Protein AF-A0A820NYK9-F1 (afdb_monomer)

Secondary structure (DSSP, 8-state):
----TTS-TT----------SGGGB-TTS-BSS-SS------HHHHHHHHHHHHHHHHHHHTT--HHHHHHHHHHHHHHHHTTTTTTS-HHHHHHHHHH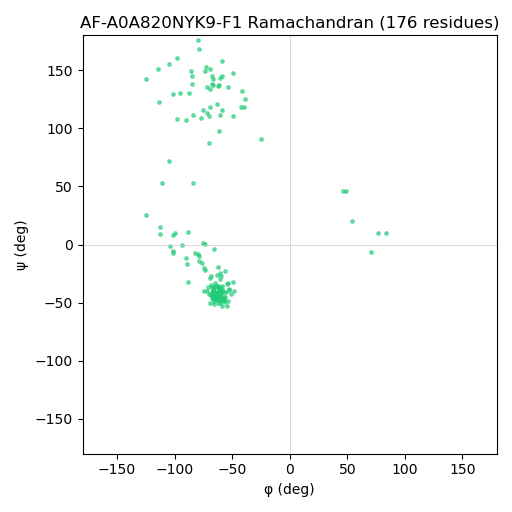HHHHHTT----HHHHHHH-SS--HHHHHHHHHHHHHHS-GGGPPPP--GGGTHHHHHHHTT-TTHHHHHHHHHHHHHH-

Structure (mmCIF, N/CA/C/O backbone):
data_AF-A0A820NYK9-F1
#
_entry.id   AF-A0A820NYK9-F1
#
loop_
_atom_site.group_PDB
_atom_site.id
_atom_site.type_symbol
_atom_site.label_atom_id
_atom_site.label_alt_id
_atom_site.label_comp_id
_atom_site.label_asym_id
_atom_site.label_entity_id
_atom_site.label_seq_id
_atom_site.pdbx_PDB_ins_code
_atom_site.Cartn_x
_atom_site.Cartn_y
_atom_site.Cartn_z
_atom_site.occupancy
_atom_site.B_iso_or_equiv
_atom_site.auth_seq_id
_atom_site.auth_comp_id
_atom_site.auth_asym_id
_atom_site.auth_atom_id
_atom_site.pdbx_PDB_model_num
ATOM 1 N N . GLY A 1 1 ? -11.437 5.011 -29.272 1.00 39.25 1 GLY A N 1
ATOM 2 C CA . GLY A 1 1 ? -11.636 4.495 -27.900 1.00 39.25 1 GLY A CA 1
ATOM 3 C C . GLY A 1 1 ? -11.073 5.498 -26.916 1.00 39.25 1 GLY A C 1
ATOM 4 O O . GLY A 1 1 ? -10.104 6.157 -27.265 1.00 39.25 1 GLY A O 1
ATOM 5 N N . ALA A 1 2 ? -11.691 5.667 -25.745 1.00 42.28 2 ALA A N 1
ATOM 6 C CA . ALA A 1 2 ? -11.260 6.657 -24.756 1.00 42.28 2 ALA A CA 1
ATOM 7 C C . ALA A 1 2 ? -9.846 6.337 -24.236 1.00 42.28 2 ALA A C 1
ATOM 9 O O . ALA A 1 2 ? -9.605 5.248 -23.714 1.00 42.28 2 ALA A O 1
ATOM 10 N N . ALA A 1 3 ? -8.915 7.276 -24.412 1.00 51.12 3 ALA A N 1
ATOM 11 C CA . ALA A 1 3 ? -7.555 7.166 -23.903 1.00 51.12 3 ALA A CA 1
ATOM 12 C C . ALA A 1 3 ? -7.567 7.265 -22.372 1.00 51.12 3 ALA A C 1
ATOM 14 O O . ALA A 1 3 ? -8.244 8.117 -21.798 1.00 51.12 3 ALA A O 1
ATOM 15 N N . ASN A 1 4 ? -6.841 6.370 -21.703 1.00 57.34 4 ASN A N 1
ATOM 16 C CA . ASN A 1 4 ? -6.727 6.388 -20.252 1.00 57.34 4 ASN A CA 1
ATOM 17 C C . ASN A 1 4 ? -5.608 7.381 -19.872 1.00 57.34 4 ASN A C 1
ATOM 19 O O . ASN A 1 4 ? -4.443 7.077 -20.142 1.00 57.34 4 ASN A O 1
ATOM 23 N N . PRO A 1 5 ? -5.923 8.530 -19.240 1.00 60.88 5 PRO A N 1
ATOM 24 C CA . PRO A 1 5 ? -4.984 9.641 -19.012 1.00 60.88 5 PRO A CA 1
ATOM 25 C C . PRO A 1 5 ? -3.825 9.295 -18.061 1.00 60.88 5 PRO A C 1
ATOM 27 O O . PRO A 1 5 ? -2.937 10.108 -17.807 1.00 60.88 5 PRO A O 1
ATOM 30 N N . LEU A 1 6 ? -3.835 8.082 -17.502 1.00 58.84 6 LEU A N 1
ATOM 31 C CA . LEU A 1 6 ? -2.749 7.537 -16.698 1.00 58.84 6 LEU A CA 1
ATOM 32 C C . LEU A 1 6 ? -1.533 7.118 -17.533 1.00 58.84 6 LEU A C 1
ATOM 34 O O . LEU A 1 6 ? -0.440 7.052 -16.975 1.00 58.84 6 LEU A O 1
ATOM 38 N N . PHE A 1 7 ? -1.676 6.885 -18.835 1.00 59.38 7 PHE A N 1
ATOM 39 C CA . PHE A 1 7 ? -0.553 6.586 -19.730 1.00 59.38 7 PHE A CA 1
ATOM 40 C C . PHE A 1 7 ? -0.106 7.847 -20.471 1.00 59.38 7 PHE A C 1
ATOM 42 O O . PHE A 1 7 ? -0.841 8.833 -20.493 1.00 59.38 7 PHE A O 1
ATOM 49 N N . ASN A 1 8 ? 1.117 7.857 -21.007 1.00 56.44 8 ASN A N 1
ATOM 50 C CA . ASN A 1 8 ? 1.606 9.006 -21.767 1.00 56.44 8 ASN A CA 1
ATOM 51 C C . ASN A 1 8 ? 0.661 9.258 -22.956 1.00 56.44 8 ASN A C 1
ATOM 53 O O . ASN A 1 8 ? 0.503 8.399 -23.821 1.00 56.44 8 ASN A O 1
ATOM 57 N N . ASN A 1 9 ? -0.006 10.416 -22.966 1.00 53.75 9 ASN A N 1
ATOM 58 C CA . ASN A 1 9 ? -1.045 10.758 -23.947 1.00 53.75 9 ASN A CA 1
ATOM 59 C C . ASN A 1 9 ? -0.487 11.081 -25.348 1.00 53.75 9 ASN A C 1
ATOM 61 O O . ASN A 1 9 ? -1.270 11.362 -26.249 1.00 53.75 9 ASN A O 1
ATOM 65 N N . ASP A 1 10 ? 0.832 11.022 -25.545 1.00 53.50 10 ASP A N 1
ATOM 66 C CA . ASP A 1 10 ? 1.475 11.386 -26.815 1.00 53.50 10 ASP A CA 1
ATOM 67 C C . ASP A 1 10 ? 1.466 10.266 -27.870 1.00 53.50 10 ASP A C 1
ATOM 69 O O . ASP A 1 10 ? 1.787 10.515 -29.030 1.00 53.50 10 ASP A O 1
ATOM 73 N N . ASN A 1 11 ? 1.041 9.044 -27.524 1.00 54.34 11 ASN A N 1
ATOM 74 C CA . ASN A 1 11 ? 1.020 7.917 -28.463 1.00 54.34 11 ASN A CA 1
ATOM 75 C C . ASN A 1 11 ? -0.411 7.608 -28.940 1.00 54.34 11 ASN A C 1
ATOM 77 O O . ASN A 1 11 ? -1.020 6.606 -28.560 1.00 54.34 11 ASN A O 1
ATOM 81 N N . LEU A 1 12 ? -0.962 8.486 -29.784 1.00 55.12 12 LEU A N 1
ATOM 82 C CA . LEU A 1 12 ? -2.158 8.207 -30.591 1.00 55.12 12 LEU A CA 1
ATOM 83 C C . LEU A 1 12 ? -1.801 7.192 -31.691 1.00 55.12 12 LEU A C 1
ATOM 85 O O . LEU A 1 12 ? -1.437 7.564 -32.803 1.00 55.12 12 LEU A O 1
ATOM 89 N N . GLU A 1 13 ? -1.882 5.897 -31.385 1.00 54.78 13 GLU A N 1
ATOM 90 C CA . GLU A 1 13 ? -1.571 4.838 -32.352 1.00 54.78 13 GLU A CA 1
ATOM 91 C C . GLU A 1 13 ? -2.831 4.325 -33.063 1.00 54.78 13 GLU A C 1
ATOM 93 O O . GLU A 1 13 ? -3.834 3.967 -32.440 1.00 54.78 13 GLU A O 1
ATOM 98 N N . THR A 1 14 ? -2.772 4.259 -34.396 1.00 61.59 14 THR A N 1
ATOM 99 C CA . THR A 1 14 ? -3.805 3.617 -35.217 1.00 61.59 14 THR A CA 1
ATOM 100 C C . THR A 1 14 ? -3.437 2.149 -35.389 1.00 61.59 14 THR A C 1
ATOM 102 O O . THR A 1 14 ? -2.505 1.817 -36.118 1.00 61.59 14 THR A O 1
ATOM 105 N N . MET A 1 15 ? -4.160 1.253 -34.716 1.00 57.72 15 MET A N 1
ATOM 106 C CA . MET A 1 15 ? -4.011 -0.182 -34.951 1.00 57.72 15 MET A CA 1
ATOM 107 C C . MET A 1 15 ? -4.588 -0.527 -36.327 1.00 57.72 15 MET A C 1
ATOM 109 O O . MET A 1 15 ? -5.802 -0.476 -36.523 1.00 57.72 15 MET A O 1
ATOM 113 N N . MET A 1 16 ? -3.730 -0.891 -37.282 1.00 59.81 16 MET A N 1
ATOM 114 C CA . MET A 1 16 ? -4.194 -1.481 -38.537 1.00 59.81 16 MET A CA 1
ATOM 115 C C . MET A 1 16 ? -4.600 -2.932 -38.282 1.00 59.81 16 MET A C 1
ATOM 117 O O . MET A 1 16 ? -3.778 -3.763 -37.895 1.00 59.81 16 MET A O 1
ATOM 121 N N . SER A 1 17 ? -5.886 -3.222 -38.473 1.00 59.91 17 SER A N 1
ATOM 122 C CA . SER A 1 17 ? -6.418 -4.580 -38.386 1.00 59.91 17 SER A CA 1
ATOM 123 C C . SER A 1 17 ? -5.886 -5.445 -39.528 1.00 59.91 17 SER A C 1
ATOM 125 O O . SER A 1 17 ? -5.710 -4.978 -40.655 1.00 59.91 17 SER A O 1
ATOM 127 N N . LEU A 1 18 ? -5.663 -6.723 -39.239 1.00 66.19 18 LEU A N 1
ATOM 128 C CA . LEU A 1 18 ? -5.259 -7.707 -40.228 1.00 66.19 18 LEU A CA 1
ATOM 129 C C . LEU A 1 18 ? -6.450 -8.029 -41.140 1.00 66.19 18 LEU A C 1
ATOM 131 O O . LEU A 1 18 ? -7.448 -8.599 -40.699 1.00 66.19 18 LEU A O 1
ATOM 135 N N . GLY A 1 19 ? -6.357 -7.655 -42.416 1.00 65.88 19 GLY A N 1
ATOM 136 C CA . GLY A 1 19 ? -7.385 -7.990 -43.399 1.00 65.88 19 GLY A CA 1
ATOM 137 C C . GLY A 1 19 ? -7.508 -9.507 -43.582 1.00 65.88 19 GLY A C 1
ATOM 138 O O . GLY A 1 19 ? -6.501 -10.206 -43.677 1.00 65.88 19 GLY A O 1
ATOM 139 N N . THR A 1 20 ? -8.740 -10.021 -43.640 1.00 71.12 20 THR A N 1
ATOM 140 C CA . THR A 1 20 ? -9.040 -11.458 -43.844 1.00 71.12 20 THR A CA 1
ATOM 141 C C . THR A 1 20 ? -9.520 -11.771 -45.272 1.00 71.12 20 THR A C 1
ATOM 143 O O . THR A 1 20 ? -9.814 -12.917 -45.591 1.00 71.12 20 THR A O 1
ATOM 146 N N . GLY A 1 21 ? -9.636 -10.762 -46.143 1.00 75.62 21 GLY A N 1
ATOM 147 C CA . GLY A 1 21 ? -10.133 -10.923 -47.517 1.00 75.62 21 GLY A CA 1
ATOM 148 C C . GLY A 1 21 ? -9.098 -11.494 -48.495 1.00 75.62 21 GLY A C 1
ATOM 149 O O . GLY A 1 21 ? -7.903 -11.504 -48.211 1.00 75.62 21 GLY A O 1
ATOM 150 N N . ALA A 1 22 ? -9.545 -11.892 -49.693 1.00 70.25 22 ALA A N 1
ATOM 151 C CA . ALA A 1 22 ? -8.700 -12.480 -50.746 1.00 70.25 22 ALA A CA 1
ATOM 152 C C . ALA A 1 22 ? -7.506 -11.596 -51.176 1.00 70.25 22 ALA A C 1
ATOM 154 O O . ALA A 1 22 ? -6.497 -12.104 -51.652 1.00 70.25 22 ALA A O 1
ATOM 155 N N . GLY A 1 23 ? -7.581 -10.276 -50.962 1.00 72.50 23 GLY A N 1
ATOM 156 C CA . GLY A 1 23 ? -6.469 -9.345 -51.197 1.00 72.50 23 GLY A CA 1
ATOM 157 C C . GLY A 1 23 ? -5.396 -9.318 -50.096 1.00 72.50 23 GLY A C 1
ATOM 158 O O . GLY A 1 23 ? -4.349 -8.704 -50.291 1.00 72.50 23 GLY A O 1
ATOM 159 N N . ALA A 1 24 ? -5.632 -9.959 -48.948 1.00 73.94 24 ALA A N 1
ATOM 160 C CA . ALA A 1 24 ? -4.740 -9.924 -47.788 1.00 73.94 24 ALA A CA 1
ATOM 161 C C . ALA A 1 24 ? -3.675 -11.032 -47.781 1.00 73.94 24 ALA A C 1
ATOM 163 O O . ALA A 1 24 ? -2.731 -10.964 -46.991 1.00 73.94 24 ALA A O 1
ATOM 164 N N . VAL A 1 25 ? -3.800 -12.027 -48.663 1.00 80.38 25 VAL A N 1
ATOM 165 C CA . VAL A 1 25 ? -2.841 -13.124 -48.838 1.00 80.38 25 VAL A CA 1
ATOM 166 C C . VAL A 1 25 ? -2.187 -13.062 -50.222 1.00 80.38 25 VAL A C 1
ATOM 168 O O . VAL A 1 25 ? -2.732 -12.486 -51.171 1.00 80.38 25 VAL A O 1
ATOM 171 N N . ASP A 1 26 ? -0.961 -13.556 -50.326 1.00 81.06 26 ASP A N 1
ATOM 172 C CA . ASP A 1 26 ? -0.230 -13.705 -51.575 1.00 81.06 26 ASP A CA 1
ATOM 173 C C . ASP A 1 26 ? -0.678 -14.954 -52.336 1.00 81.06 26 ASP A C 1
ATOM 175 O O . ASP A 1 26 ? -1.540 -15.709 -51.889 1.00 81.06 26 ASP A O 1
ATOM 179 N N . GLU A 1 27 ? -0.123 -15.133 -53.528 1.00 80.25 27 GLU A N 1
ATOM 180 C CA . GLU A 1 27 ? -0.444 -16.246 -54.426 1.00 80.25 27 GLU A CA 1
ATOM 181 C C . GLU A 1 27 ? -0.101 -17.620 -53.821 1.00 80.25 27 GLU A C 1
ATOM 183 O O . GLU A 1 27 ? -0.676 -18.633 -54.207 1.00 80.25 27 GLU A O 1
ATOM 188 N N . PHE A 1 28 ? 0.766 -17.649 -52.804 1.00 81.44 28 PHE A N 1
ATOM 189 C CA . PHE A 1 28 ? 1.158 -18.840 -52.051 1.00 81.44 28 PHE A CA 1
ATOM 190 C C . PHE A 1 28 ? 0.412 -18.966 -50.709 1.00 81.44 28 PHE A C 1
ATOM 192 O O . PHE A 1 28 ? 0.768 -19.804 -49.879 1.00 81.44 28 PHE A O 1
ATOM 199 N N . GLY A 1 29 ? -0.615 -18.140 -50.474 1.00 76.44 29 GLY A N 1
ATOM 200 C CA . GLY A 1 29 ? -1.434 -18.153 -49.262 1.00 76.44 29 GLY A CA 1
ATOM 201 C C . GLY A 1 29 ? -0.778 -17.526 -48.027 1.00 76.44 29 GLY A C 1
ATOM 202 O O . GLY A 1 29 ? -1.319 -17.646 -46.927 1.00 76.44 29 GLY A O 1
ATOM 203 N N . LYS A 1 30 ? 0.367 -16.848 -48.159 1.00 78.94 30 LYS A N 1
ATOM 204 C CA . LYS A 1 30 ? 1.011 -16.127 -47.052 1.00 78.94 30 LYS A CA 1
ATOM 205 C C . LYS A 1 30 ? 0.431 -14.731 -46.908 1.00 78.94 30 LYS A C 1
ATOM 207 O O . LYS A 1 30 ? 0.107 -14.061 -47.879 1.00 78.94 30 LYS A O 1
ATOM 212 N N . GLN A 1 31 ? 0.324 -14.256 -45.678 1.00 77.00 31 GLN A N 1
ATOM 213 C CA . GLN A 1 31 ? -0.270 -12.955 -45.401 1.00 77.00 31 GLN A CA 1
ATOM 214 C C . GLN A 1 31 ? 0.631 -11.810 -45.899 1.00 77.00 31 GLN A C 1
ATOM 216 O O . GLN A 1 31 ? 1.769 -11.678 -45.451 1.00 77.00 31 GLN A O 1
ATOM 221 N N . LYS A 1 32 ? 0.122 -10.995 -46.837 1.00 71.75 32 LYS A N 1
ATOM 222 C CA . LYS A 1 32 ? 0.852 -9.891 -47.499 1.00 71.75 32 LYS A CA 1
ATOM 223 C C . LYS A 1 32 ? 1.154 -8.746 -46.547 1.00 71.75 32 LYS A C 1
ATOM 225 O O . LYS A 1 32 ? 2.246 -8.188 -46.546 1.00 71.75 32 LYS A O 1
ATOM 230 N N . TYR A 1 33 ? 0.159 -8.403 -45.743 1.00 70.31 33 TYR A N 1
ATOM 231 C CA . TYR A 1 33 ? 0.306 -7.466 -44.649 1.00 70.31 33 TYR A CA 1
ATOM 232 C C . TYR A 1 33 ? 0.499 -8.311 -43.407 1.00 70.31 33 TYR A C 1
ATOM 234 O O . TYR A 1 33 ? -0.435 -8.962 -42.946 1.00 70.31 33 TYR A O 1
ATOM 242 N N . THR A 1 34 ? 1.705 -8.332 -42.857 1.00 64.56 34 THR A N 1
ATOM 243 C CA . THR A 1 34 ? 1.828 -8.715 -41.454 1.00 64.56 34 THR A CA 1
ATOM 244 C C . THR A 1 34 ? 1.016 -7.700 -40.657 1.00 64.56 34 THR A C 1
ATOM 246 O O . THR A 1 34 ? 0.959 -6.530 -41.046 1.00 64.56 34 THR A O 1
ATOM 249 N N . ALA A 1 35 ? 0.331 -8.129 -39.590 1.00 60.72 35 ALA A N 1
ATOM 250 C CA . ALA A 1 35 ? -0.275 -7.177 -38.663 1.00 60.72 35 ALA A CA 1
ATOM 251 C C . ALA A 1 35 ? 0.827 -6.171 -38.316 1.00 60.72 35 ALA A C 1
ATOM 253 O O . ALA A 1 35 ? 1.857 -6.587 -37.777 1.00 60.72 35 ALA A O 1
ATOM 254 N N . GLY A 1 36 ? 0.656 -4.930 -38.797 1.00 52.12 36 GLY A N 1
ATOM 255 C CA . GLY A 1 36 ? 1.720 -3.942 -38.955 1.00 52.12 36 GLY A CA 1
ATOM 256 C C . GLY A 1 36 ? 2.617 -3.979 -37.737 1.00 52.12 36 GLY A C 1
ATOM 257 O O . GLY A 1 36 ? 2.115 -3.855 -36.620 1.00 52.12 36 GLY A O 1
ATOM 258 N N . GLY A 1 37 ? 3.888 -4.315 -37.985 1.00 51.09 37 GLY A N 1
ATOM 259 C CA . GLY A 1 37 ? 4.795 -4.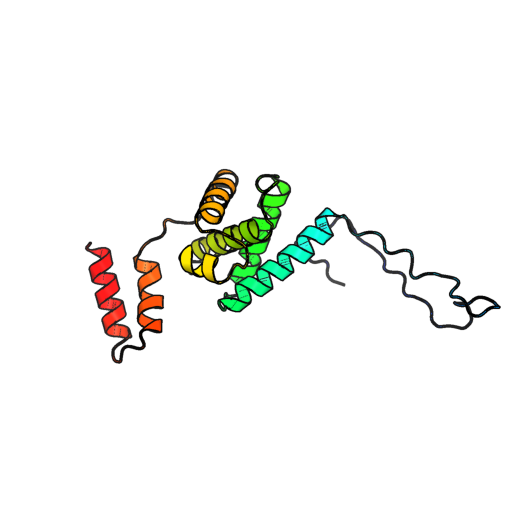895 -37.006 1.00 51.09 37 GLY A CA 1
ATOM 260 C C . GLY A 1 37 ? 4.616 -4.265 -35.645 1.00 51.09 37 GLY A C 1
ATOM 261 O O . GLY A 1 37 ? 4.799 -3.062 -35.542 1.00 51.09 37 GLY A O 1
ATOM 262 N N . SER A 1 38 ? 4.227 -5.091 -34.664 1.00 52.41 38 SER A N 1
ATOM 263 C CA . SER A 1 38 ? 4.075 -4.757 -33.247 1.00 52.41 38 SER A CA 1
ATOM 264 C C . SER A 1 38 ? 4.969 -3.576 -32.892 1.00 52.41 38 SER A C 1
ATOM 266 O O . SER A 1 38 ? 6.141 -3.775 -32.558 1.00 52.41 38 SER A O 1
ATOM 268 N N . H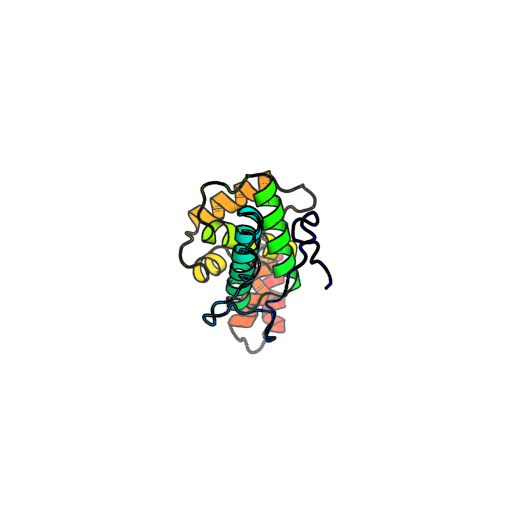IS A 1 39 ? 4.446 -2.351 -33.012 1.00 54.47 39 HIS A N 1
ATOM 269 C CA . HIS A 1 39 ? 5.184 -1.173 -32.608 1.00 54.47 39 HIS A CA 1
ATOM 270 C C . HIS A 1 39 ? 5.421 -1.417 -31.130 1.00 54.47 39 HIS A C 1
ATOM 272 O O . HIS A 1 39 ? 4.473 -1.592 -30.362 1.00 54.47 39 HIS A O 1
ATOM 278 N N . LYS A 1 40 ? 6.687 -1.647 -30.762 1.00 53.47 40 LYS A N 1
ATOM 279 C CA . LYS A 1 40 ? 7.057 -1.940 -29.383 1.00 53.47 40 LYS A CA 1
ATOM 280 C C . LYS A 1 40 ? 6.642 -0.710 -28.601 1.00 53.47 40 LYS A C 1
ATOM 282 O O . LYS A 1 40 ? 7.359 0.286 -28.610 1.00 53.47 40 LYS A O 1
ATOM 287 N N . MET A 1 41 ? 5.467 -0.791 -27.982 1.00 56.47 41 MET A N 1
ATOM 288 C CA . MET A 1 41 ? 4.967 0.189 -27.038 1.00 56.47 41 MET A CA 1
ATOM 289 C C . MET A 1 41 ? 6.137 0.581 -26.150 1.00 56.47 41 MET A C 1
ATOM 291 O O . MET A 1 41 ? 6.890 -0.312 -25.738 1.00 56.47 41 MET A O 1
ATOM 295 N N . SER A 1 42 ? 6.339 1.891 -25.959 1.00 66.12 42 SER A N 1
ATOM 296 C CA . SER A 1 42 ? 7.507 2.425 -25.254 1.00 66.12 42 SER A CA 1
ATOM 297 C C . SER A 1 42 ? 7.835 1.520 -24.070 1.00 66.12 42 SER A C 1
ATOM 299 O O . SER A 1 42 ? 6.951 1.199 -23.274 1.00 66.12 42 SER A O 1
ATOM 301 N N . SER A 1 43 ? 9.079 1.034 -23.990 1.00 71.94 43 SER A N 1
ATOM 302 C CA . SER A 1 43 ? 9.500 0.046 -22.979 1.00 71.94 43 SER A CA 1
ATOM 303 C C . SER A 1 43 ? 9.061 0.462 -21.563 1.00 71.94 43 SER A C 1
ATOM 305 O O . SER A 1 43 ? 8.674 -0.361 -20.727 1.00 71.94 43 SER A O 1
ATOM 307 N N . THR A 1 44 ? 9.016 1.776 -21.334 1.00 76.31 44 THR A N 1
ATOM 308 C CA . THR A 1 44 ? 8.472 2.410 -20.138 1.00 76.31 44 THR A CA 1
ATOM 309 C C . THR A 1 44 ? 6.963 2.212 -19.964 1.00 76.31 44 THR A C 1
ATOM 311 O O . THR A 1 44 ? 6.554 1.746 -18.905 1.00 76.31 44 THR A O 1
ATOM 314 N N . ASP A 1 45 ? 6.131 2.498 -20.967 1.00 78.44 45 ASP A N 1
ATOM 315 C CA . ASP A 1 45 ? 4.674 2.304 -20.893 1.00 78.44 45 ASP A CA 1
ATOM 316 C C . ASP A 1 45 ? 4.291 0.836 -20.684 1.00 78.44 45 ASP A C 1
ATOM 318 O O . ASP A 1 45 ? 3.373 0.536 -19.916 1.00 78.44 45 ASP A O 1
ATOM 322 N N . ASN A 1 46 ? 5.026 -0.094 -21.299 1.00 82.44 46 ASN A N 1
ATOM 323 C CA . ASN A 1 46 ? 4.804 -1.520 -21.069 1.00 82.44 46 ASN A CA 1
ATOM 324 C C . ASN A 1 46 ? 5.132 -1.914 -19.617 1.00 82.44 46 ASN A C 1
ATOM 326 O O . ASN A 1 46 ? 4.379 -2.643 -18.974 1.00 82.44 46 ASN A O 1
ATOM 330 N N . THR A 1 47 ? 6.217 -1.364 -19.061 1.00 85.19 47 THR A N 1
ATOM 331 C CA . THR A 1 47 ? 6.576 -1.554 -17.647 1.00 85.19 47 THR A CA 1
ATOM 332 C C . THR A 1 47 ? 5.508 -0.976 -16.713 1.00 85.19 47 THR A C 1
ATOM 334 O O . THR A 1 47 ? 5.131 -1.628 -15.736 1.00 85.19 47 THR A O 1
ATOM 337 N N . LEU A 1 48 ? 4.973 0.214 -17.018 1.00 86.75 48 LEU A N 1
ATOM 338 C CA . LEU A 1 48 ? 3.897 0.836 -16.240 1.00 86.75 48 LEU A CA 1
ATOM 339 C C . LEU A 1 48 ? 2.627 -0.024 -16.246 1.00 86.75 48 LEU A C 1
ATOM 341 O O . LEU A 1 48 ? 2.079 -0.292 -15.179 1.00 86.75 48 LEU A O 1
ATOM 345 N N . ARG A 1 49 ? 2.192 -0.504 -17.420 1.00 87.50 49 ARG A N 1
ATOM 346 C CA . ARG A 1 49 ? 1.021 -1.390 -17.555 1.00 87.50 49 ARG A CA 1
ATOM 347 C C . ARG A 1 49 ? 1.183 -2.670 -16.747 1.00 87.50 49 ARG A C 1
ATOM 349 O O . ARG A 1 49 ? 0.357 -2.942 -15.880 1.00 87.50 49 ARG A O 1
ATOM 356 N N . ASN A 1 50 ? 2.295 -3.376 -16.951 1.00 89.56 50 ASN A N 1
ATOM 357 C CA . ASN A 1 50 ? 2.588 -4.608 -16.223 1.00 89.56 50 ASN A CA 1
ATOM 358 C C . ASN A 1 50 ? 2.598 -4.368 -14.709 1.00 89.56 50 A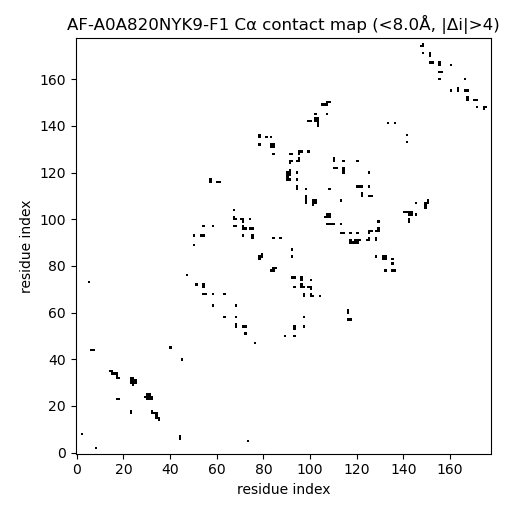SN A C 1
ATOM 360 O O . ASN A 1 50 ? 2.059 -5.163 -13.942 1.00 89.56 50 ASN A O 1
ATOM 364 N N . THR A 1 51 ? 3.167 -3.247 -14.259 1.00 91.44 51 THR A N 1
ATOM 365 C CA . THR A 1 51 ? 3.206 -2.933 -12.828 1.00 91.44 51 THR A CA 1
ATOM 366 C C . THR A 1 51 ? 1.830 -2.572 -12.270 1.00 91.44 51 THR A C 1
ATOM 368 O O . THR A 1 51 ? 1.513 -2.957 -11.145 1.00 91.44 51 THR A O 1
ATOM 371 N N . PHE A 1 52 ? 0.980 -1.882 -13.034 1.00 92.50 52 PHE A N 1
ATOM 372 C CA . PHE A 1 52 ? -0.399 -1.602 -12.627 1.00 92.50 52 PHE A CA 1
ATOM 373 C C . PHE A 1 52 ? -1.232 -2.876 -12.476 1.00 92.50 52 PHE A C 1
ATOM 375 O O . PHE A 1 52 ? -2.027 -2.971 -11.539 1.00 92.50 52 PHE A O 1
ATOM 382 N N . ASP A 1 53 ? -1.016 -3.873 -13.331 1.00 92.44 53 ASP A N 1
ATOM 383 C CA . ASP A 1 53 ? -1.669 -5.174 -13.185 1.00 92.44 53 ASP A CA 1
ATOM 384 C C . ASP A 1 53 ? -1.186 -5.906 -11.927 1.00 92.44 53 ASP A C 1
ATOM 386 O O . ASP A 1 53 ? -2.003 -6.442 -11.177 1.00 92.44 53 ASP A O 1
ATOM 390 N N . VAL A 1 54 ? 0.112 -5.841 -11.611 1.00 92.56 54 VAL A N 1
ATOM 391 C CA . VAL A 1 54 ? 0.651 -6.383 -10.349 1.00 92.56 54 VAL A CA 1
ATOM 392 C C . VAL A 1 54 ? 0.073 -5.652 -9.129 1.00 92.56 54 VAL A C 1
ATOM 394 O O . VAL A 1 54 ? -0.326 -6.305 -8.163 1.00 92.56 54 VAL A O 1
ATOM 397 N N . ILE A 1 55 ? -0.052 -4.318 -9.172 1.00 93.56 55 ILE A N 1
ATOM 398 C CA . ILE A 1 55 ? -0.702 -3.529 -8.108 1.00 93.56 55 ILE A CA 1
ATOM 399 C C . ILE A 1 55 ? -2.136 -4.015 -7.889 1.00 93.56 55 ILE A C 1
ATOM 401 O O . ILE A 1 55 ? -2.533 -4.242 -6.746 1.00 93.56 55 ILE A O 1
ATOM 405 N N . ARG A 1 56 ? -2.907 -4.206 -8.966 1.00 93.00 56 ARG A N 1
ATOM 406 C CA . ARG A 1 56 ? -4.290 -4.702 -8.897 1.00 93.00 56 ARG A CA 1
ATOM 407 C C . ARG A 1 56 ? -4.367 -6.102 -8.301 1.00 93.00 56 ARG A C 1
ATOM 409 O O . ARG A 1 56 ? -5.198 -6.334 -7.428 1.00 93.00 56 ARG A O 1
ATOM 416 N N . GLN A 1 57 ? -3.485 -7.009 -8.715 1.00 92.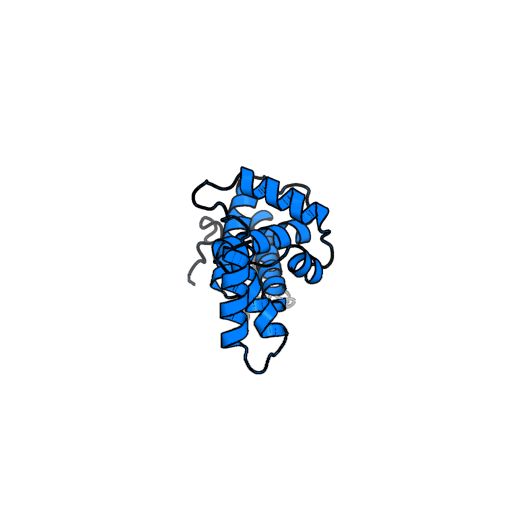44 57 GLN A N 1
ATOM 417 C CA . GLN A 1 57 ? -3.436 -8.367 -8.169 1.00 92.44 57 GLN A CA 1
ATOM 418 C C . GLN A 1 57 ? -3.111 -8.367 -6.671 1.00 92.44 57 GLN A C 1
ATOM 420 O O . GLN A 1 57 ? -3.808 -9.010 -5.888 1.00 92.44 57 GLN A O 1
ATOM 425 N N . MET A 1 58 ? -2.088 -7.618 -6.249 1.00 91.62 58 MET A N 1
ATOM 426 C CA . MET A 1 58 ? -1.713 -7.521 -4.834 1.00 91.62 58 MET A CA 1
ATOM 427 C C . MET A 1 58 ? -2.810 -6.863 -3.994 1.00 91.62 58 MET A C 1
ATOM 429 O O . MET A 1 58 ? -3.130 -7.351 -2.913 1.00 91.62 58 MET A O 1
ATOM 433 N N . ALA A 1 59 ? -3.419 -5.790 -4.497 1.00 91.25 59 ALA A N 1
ATOM 434 C CA . ALA A 1 59 ? -4.527 -5.117 -3.830 1.00 91.25 59 ALA A CA 1
ATOM 435 C C . ALA A 1 59 ? -5.781 -6.002 -3.724 1.00 91.25 59 ALA A C 1
ATOM 437 O O . ALA A 1 59 ? -6.489 -5.935 -2.718 1.00 91.25 59 ALA A O 1
ATOM 438 N N . GLY A 1 60 ? -6.019 -6.867 -4.716 1.00 90.00 60 GLY A N 1
ATOM 439 C CA . GLY A 1 60 ? -7.098 -7.854 -4.703 1.00 90.00 60 GLY A CA 1
ATOM 440 C C . GLY A 1 60 ? -6.954 -8.892 -3.587 1.00 90.00 60 GLY A C 1
ATOM 441 O O . GLY A 1 60 ? -7.950 -9.255 -2.972 1.00 90.00 60 GLY A O 1
ATOM 442 N N . ARG A 1 61 ? -5.724 -9.305 -3.240 1.00 89.62 61 ARG A N 1
ATOM 443 C CA . ARG A 1 61 ? -5.469 -10.271 -2.145 1.00 89.62 61 ARG A CA 1
ATOM 444 C C . ARG A 1 61 ? -5.896 -9.767 -0.762 1.00 89.62 61 ARG A C 1
ATOM 446 O O . ARG A 1 61 ? -6.170 -10.573 0.117 1.00 89.62 61 ARG A O 1
ATOM 453 N N . ILE A 1 62 ? -5.924 -8.450 -0.562 1.00 87.56 62 ILE A N 1
ATOM 454 C CA . ILE A 1 62 ? -6.319 -7.789 0.697 1.00 87.56 62 ILE A CA 1
ATOM 455 C C . ILE A 1 62 ? -7.626 -6.999 0.567 1.00 87.56 62 ILE A C 1
ATOM 457 O O . ILE A 1 62 ? -7.931 -6.173 1.433 1.00 87.56 62 ILE A O 1
ATOM 461 N N . SER A 1 63 ? -8.380 -7.249 -0.510 1.00 87.94 63 SER A N 1
ATOM 462 C CA . SER A 1 63 ? -9.685 -6.644 -0.796 1.00 87.94 63 SER A CA 1
ATOM 463 C C . SER A 1 63 ? -9.690 -5.118 -0.638 1.00 87.94 63 SER A C 1
ATOM 465 O O . SER A 1 63 ? -10.570 -4.545 0.007 1.00 87.94 63 SER A O 1
ATOM 467 N N . LEU A 1 64 ? -8.671 -4.440 -1.180 1.00 88.31 64 LEU A N 1
ATOM 468 C CA . LEU A 1 64 ? -8.620 -2.976 -1.160 1.00 88.31 64 LEU A CA 1
ATOM 469 C C . LEU A 1 64 ? -9.620 -2.368 -2.147 1.00 88.31 64 LEU A C 1
ATOM 471 O O . LEU A 1 64 ? -9.892 -2.920 -3.212 1.00 88.31 64 LEU A O 1
ATOM 475 N N . SER A 1 65 ? -10.130 -1.183 -1.811 1.00 91.38 65 SER A N 1
ATOM 476 C CA . SER A 1 65 ? -11.043 -0.448 -2.683 1.00 91.38 65 SER A CA 1
ATOM 477 C C . SER A 1 65 ? -10.336 0.069 -3.940 1.00 91.38 65 SER A C 1
ATOM 479 O O . SER A 1 65 ? -9.152 0.419 -3.915 1.00 91.38 65 SER A O 1
ATOM 481 N N . ASN A 1 66 ? -11.090 0.209 -5.036 1.00 90.31 66 ASN A N 1
ATOM 482 C CA . ASN A 1 66 ? -10.575 0.767 -6.291 1.00 90.31 66 ASN A CA 1
ATOM 483 C C . ASN A 1 66 ? -9.933 2.148 -6.099 1.00 90.31 66 ASN A C 1
ATOM 485 O O . ASN A 1 66 ? -8.926 2.451 -6.733 1.00 90.31 66 ASN A O 1
ATOM 489 N N . ARG A 1 67 ? -10.455 2.964 -5.175 1.00 92.00 67 ARG A N 1
ATOM 490 C CA . ARG A 1 67 ? -9.878 4.272 -4.834 1.00 92.00 67 ARG A CA 1
ATOM 491 C C . ARG A 1 67 ? -8.417 4.159 -4.378 1.00 92.00 67 ARG A C 1
ATOM 493 O O . ARG A 1 67 ? -7.564 4.890 -4.878 1.00 92.00 67 ARG A O 1
ATOM 500 N N . ILE A 1 68 ? -8.112 3.197 -3.506 1.00 91.94 68 ILE A N 1
ATOM 501 C CA . ILE A 1 68 ? -6.745 2.941 -3.024 1.00 91.94 68 ILE A CA 1
ATOM 502 C C . ILE A 1 68 ? -5.860 2.423 -4.165 1.00 91.94 68 ILE A C 1
ATOM 504 O O . ILE A 1 68 ? -4.710 2.843 -4.286 1.00 91.94 68 ILE A O 1
ATOM 508 N N . ILE A 1 69 ? -6.397 1.562 -5.036 1.00 93.25 69 ILE A N 1
ATOM 509 C CA . ILE A 1 69 ? -5.678 1.034 -6.208 1.00 93.25 69 ILE A CA 1
ATOM 510 C C . ILE A 1 69 ? -5.270 2.173 -7.147 1.00 93.25 69 ILE A C 1
ATOM 512 O O . ILE A 1 69 ? -4.097 2.295 -7.497 1.00 93.25 69 ILE A O 1
ATOM 516 N N . HIS A 1 70 ? -6.209 3.048 -7.513 1.00 92.12 70 HIS A N 1
ATOM 517 C CA . HIS A 1 70 ? -5.926 4.210 -8.358 1.00 92.12 70 HIS A CA 1
ATOM 518 C C . HIS A 1 70 ? -4.871 5.123 -7.733 1.00 92.12 70 HIS A C 1
ATOM 520 O O . HIS A 1 70 ? -3.968 5.599 -8.426 1.00 92.12 70 HIS A O 1
ATOM 526 N N . ARG A 1 71 ? -4.940 5.321 -6.414 1.00 92.25 71 ARG A N 1
ATOM 527 C CA . ARG A 1 71 ? -3.963 6.128 -5.690 1.00 92.25 71 ARG A CA 1
ATOM 528 C C . ARG A 1 71 ? -2.571 5.493 -5.680 1.00 92.25 71 ARG A C 1
ATOM 530 O O . ARG A 1 71 ? -1.588 6.197 -5.903 1.00 92.25 71 ARG A O 1
ATOM 537 N N . ALA A 1 72 ? -2.477 4.178 -5.497 1.00 93.12 72 ALA A N 1
ATOM 538 C CA . ALA A 1 72 ? -1.217 3.445 -5.587 1.00 93.12 72 ALA A CA 1
ATOM 539 C C . ALA A 1 72 ? -0.598 3.549 -6.992 1.00 93.12 72 ALA A C 1
ATOM 541 O O . ALA A 1 72 ? 0.599 3.814 -7.106 1.00 93.12 72 ALA A O 1
ATOM 542 N N . CYS A 1 73 ? -1.407 3.433 -8.053 1.00 92.31 73 CYS A N 1
ATOM 543 C CA . CYS A 1 73 ? -0.948 3.625 -9.432 1.00 92.31 73 CYS A CA 1
ATOM 544 C C . CYS A 1 73 ? -0.419 5.046 -9.678 1.00 92.31 73 CYS A C 1
ATOM 546 O O . CYS A 1 73 ? 0.629 5.208 -10.303 1.00 92.31 73 CYS A O 1
ATOM 548 N N . TYR A 1 74 ? -1.096 6.071 -9.148 1.00 91.12 74 TYR A N 1
ATOM 549 C CA . TYR A 1 74 ? -0.630 7.459 -9.227 1.00 91.12 74 TYR A CA 1
ATOM 550 C C . TYR A 1 74 ? 0.735 7.647 -8.545 1.00 91.12 74 TYR A C 1
ATOM 552 O O . TYR A 1 74 ? 1.656 8.205 -9.140 1.00 91.12 74 TYR A O 1
ATOM 560 N N . ILE A 1 75 ? 0.895 7.130 -7.320 1.00 91.12 75 ILE A N 1
ATOM 561 C CA . ILE A 1 75 ? 2.164 7.206 -6.577 1.00 91.12 75 ILE A CA 1
ATOM 562 C C . ILE A 1 75 ? 3.275 6.473 -7.330 1.00 91.12 75 ILE A C 1
ATOM 564 O O . ILE A 1 75 ? 4.398 6.975 -7.398 1.00 91.12 75 ILE A O 1
ATOM 568 N N . PHE A 1 76 ? 2.977 5.306 -7.906 1.00 91.81 76 PHE A N 1
ATOM 569 C CA . PHE A 1 76 ? 3.942 4.542 -8.688 1.00 91.81 76 PHE A CA 1
ATOM 570 C C . PHE A 1 76 ? 4.405 5.317 -9.923 1.00 91.81 76 PHE A C 1
ATOM 572 O O . PHE A 1 76 ? 5.608 5.488 -10.103 1.00 91.81 76 PHE A O 1
ATOM 579 N N . LYS A 1 77 ? 3.468 5.848 -10.724 1.00 89.75 77 LYS A N 1
ATOM 580 C CA . LYS A 1 77 ? 3.781 6.657 -11.912 1.00 89.75 77 LYS A CA 1
ATOM 581 C C . LYS A 1 77 ? 4.666 7.849 -11.550 1.00 89.75 77 LYS A C 1
ATOM 583 O O . LYS A 1 77 ? 5.734 8.016 -12.128 1.00 89.75 77 LYS A O 1
ATOM 588 N N . HIS A 1 78 ? 4.280 8.598 -10.520 1.00 89.31 78 HIS A N 1
ATOM 589 C CA . HIS A 1 78 ? 5.046 9.752 -10.058 1.00 89.31 78 HIS A CA 1
ATOM 590 C C . HIS A 1 78 ? 6.451 9.362 -9.571 1.00 89.31 78 HIS A C 1
ATOM 592 O O . HIS A 1 78 ? 7.440 10.026 -9.870 1.00 89.31 78 HIS A O 1
ATOM 598 N N . SER A 1 79 ? 6.571 8.254 -8.838 1.00 89.06 79 SER A N 1
ATOM 599 C CA . SER A 1 79 ? 7.868 7.761 -8.356 1.00 89.06 79 SER A CA 1
ATOM 600 C C . SER A 1 79 ? 8.763 7.276 -9.503 1.00 89.06 79 SER A C 1
ATOM 602 O O . SER A 1 79 ? 9.981 7.470 -9.481 1.00 89.06 79 SER A O 1
ATOM 604 N N . HIS A 1 80 ? 8.157 6.661 -10.520 1.00 88.06 80 HIS A N 1
ATOM 605 C CA . HIS A 1 80 ? 8.831 6.186 -11.722 1.00 88.06 80 HIS A CA 1
ATOM 606 C C . HIS A 1 80 ? 9.373 7.350 -12.565 1.00 88.06 80 HIS A C 1
ATOM 608 O O . HIS A 1 80 ? 10.542 7.331 -12.951 1.00 88.06 80 HIS A O 1
ATOM 614 N N . GLU A 1 81 ? 8.564 8.387 -12.792 1.00 86.69 81 GLU A N 1
ATOM 615 C CA . GLU A 1 81 ? 8.952 9.599 -13.532 1.00 86.69 81 GLU A CA 1
ATOM 616 C C . GLU A 1 81 ? 10.105 10.348 -12.851 1.00 86.69 81 GLU A C 1
ATOM 618 O O . GLU A 1 81 ? 11.077 10.724 -13.505 1.00 86.69 81 GLU A O 1
ATOM 623 N N . ASN A 1 82 ? 10.070 10.455 -11.519 1.00 85.56 82 ASN A N 1
ATOM 624 C CA . ASN A 1 82 ? 11.141 11.068 -10.726 1.00 85.56 82 ASN A CA 1
ATOM 625 C C . ASN A 1 82 ? 12.395 10.184 -10.574 1.00 85.56 82 ASN A C 1
ATOM 627 O O . ASN A 1 82 ? 13.338 10.560 -9.878 1.00 85.56 82 ASN A O 1
ATOM 631 N N . LYS A 1 83 ? 12.422 8.986 -11.181 1.00 84.19 83 LYS A N 1
ATOM 632 C CA . LYS A 1 83 ? 13.527 8.008 -11.110 1.00 84.19 83 LYS A CA 1
ATOM 633 C C . LYS A 1 83 ? 13.942 7.631 -9.678 1.00 84.19 83 LYS A C 1
ATOM 635 O O . LYS A 1 83 ? 15.027 7.084 -9.474 1.00 84.19 83 LYS A O 1
ATOM 640 N N . CYS A 1 84 ? 13.078 7.850 -8.684 1.00 80.56 84 CYS A N 1
ATOM 641 C CA . CYS A 1 84 ? 13.407 7.652 -7.272 1.00 80.56 84 CYS A CA 1
ATOM 642 C C . CYS A 1 84 ? 13.340 6.181 -6.834 1.00 80.56 84 CYS A C 1
ATOM 644 O O . CYS A 1 84 ? 13.770 5.856 -5.735 1.00 80.56 84 CYS A O 1
ATOM 646 N N . ILE A 1 85 ? 12.843 5.286 -7.690 1.00 80.12 85 ILE A N 1
ATOM 647 C CA . ILE A 1 85 ? 12.648 3.851 -7.417 1.00 80.12 85 ILE A CA 1
ATOM 648 C C . ILE A 1 85 ? 13.574 2.940 -8.243 1.00 80.12 85 ILE A C 1
ATOM 650 O O . ILE A 1 85 ? 13.415 1.720 -8.242 1.00 80.12 85 ILE A O 1
ATOM 654 N N . ARG A 1 86 ? 14.558 3.509 -8.956 1.00 78.38 86 ARG A N 1
ATOM 655 C CA . ARG A 1 86 ? 15.451 2.745 -9.841 1.00 78.38 86 ARG A CA 1
ATOM 656 C C . ARG A 1 86 ? 16.353 1.793 -9.039 1.00 78.38 86 ARG A C 1
ATOM 658 O O . ARG A 1 86 ? 16.899 2.169 -8.005 1.00 78.38 86 ARG A O 1
ATOM 665 N N . GLY A 1 87 ? 16.523 0.563 -9.533 1.00 80.38 87 GLY A N 1
ATOM 666 C CA . GLY A 1 87 ? 17.415 -0.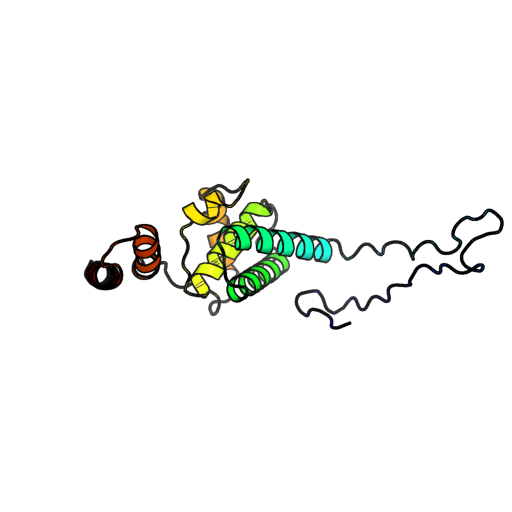445 -8.937 1.00 80.38 87 GLY A CA 1
ATOM 667 C C . GLY A 1 87 ? 16.814 -1.254 -7.782 1.00 80.38 87 GLY A C 1
ATOM 668 O O . GLY A 1 87 ? 17.535 -1.983 -7.106 1.00 80.38 87 GLY A O 1
ATOM 669 N N . ARG A 1 88 ? 15.504 -1.140 -7.534 1.00 84.25 88 ARG A N 1
ATOM 670 C CA . ARG A 1 88 ? 14.771 -1.983 -6.579 1.00 84.25 88 ARG A CA 1
ATOM 671 C C . ARG A 1 88 ? 13.919 -3.010 -7.318 1.00 84.25 88 ARG A C 1
ATOM 673 O O . ARG A 1 88 ? 13.529 -2.787 -8.459 1.00 84.25 88 ARG A O 1
ATOM 680 N N . SER A 1 89 ? 13.620 -4.121 -6.645 1.00 88.69 89 SER A N 1
ATOM 681 C CA . SER A 1 89 ? 12.665 -5.102 -7.162 1.00 88.69 89 SER A CA 1
ATOM 682 C C . SER A 1 89 ? 11.284 -4.462 -7.321 1.00 88.69 89 SER A C 1
ATOM 684 O O . SER A 1 89 ? 10.837 -3.727 -6.435 1.00 88.69 89 SER A O 1
ATOM 686 N N . GLN A 1 90 ? 10.612 -4.764 -8.434 1.00 89.06 90 GLN A N 1
ATOM 687 C CA . GLN A 1 90 ? 9.270 -4.269 -8.737 1.00 89.06 90 GLN A CA 1
ATOM 688 C C . GLN A 1 90 ? 8.284 -4.605 -7.609 1.00 89.06 90 GLN A C 1
ATOM 690 O O . GLN A 1 90 ? 7.529 -3.733 -7.188 1.00 89.06 90 GLN A O 1
ATOM 695 N N . ASP A 1 91 ? 8.374 -5.809 -7.036 1.00 90.56 91 ASP A N 1
ATOM 696 C CA . ASP A 1 91 ? 7.521 -6.256 -5.925 1.00 90.56 91 ASP A CA 1
ATOM 697 C C . ASP A 1 91 ? 7.659 -5.361 -4.685 1.00 90.56 91 ASP A C 1
ATOM 699 O O . ASP A 1 91 ? 6.668 -5.017 -4.039 1.00 90.56 91 ASP A O 1
ATOM 703 N N . VAL A 1 92 ? 8.888 -4.941 -4.361 1.00 92.38 92 VAL A N 1
ATOM 704 C CA . VAL A 1 92 ? 9.168 -4.064 -3.211 1.00 92.38 92 VAL A CA 1
ATOM 705 C C . VAL A 1 92 ? 8.578 -2.676 -3.443 1.00 92.38 92 VAL A C 1
ATOM 707 O O . VAL A 1 92 ? 8.008 -2.085 -2.524 1.00 92.38 92 VAL A O 1
ATOM 710 N N . ILE A 1 93 ? 8.705 -2.160 -4.667 1.00 92.50 93 ILE A N 1
ATOM 711 C CA . ILE A 1 93 ? 8.176 -0.846 -5.037 1.00 92.50 93 ILE A CA 1
ATOM 712 C C . ILE A 1 93 ? 6.648 -0.866 -4.969 1.00 92.50 93 ILE A C 1
ATOM 714 O O . ILE A 1 93 ? 6.054 -0.002 -4.329 1.00 92.50 93 ILE A O 1
ATOM 718 N N . VAL A 1 94 ? 6.014 -1.877 -5.568 1.00 93.00 94 VAL A N 1
ATOM 719 C CA . VAL A 1 94 ? 4.556 -2.051 -5.544 1.00 93.00 94 VAL A CA 1
ATOM 720 C C . VAL A 1 94 ? 4.041 -2.142 -4.108 1.00 93.00 94 VAL A C 1
ATOM 722 O O . VAL A 1 94 ? 3.115 -1.415 -3.743 1.00 93.00 94 VAL A O 1
ATOM 725 N N . ALA A 1 95 ? 4.674 -2.968 -3.271 1.00 93.69 95 ALA A N 1
ATOM 726 C CA . ALA A 1 95 ? 4.337 -3.093 -1.857 1.00 93.69 95 ALA A CA 1
ATOM 727 C C . ALA A 1 95 ? 4.412 -1.740 -1.123 1.00 93.69 95 ALA A C 1
ATOM 729 O O . ALA A 1 95 ? 3.496 -1.379 -0.379 1.00 93.69 95 ALA A O 1
ATOM 730 N N . ALA A 1 96 ? 5.470 -0.957 -1.359 1.00 92.94 96 ALA A N 1
ATOM 731 C CA . ALA A 1 96 ? 5.628 0.365 -0.758 1.00 92.94 96 ALA A CA 1
ATOM 732 C C . ALA A 1 96 ? 4.565 1.367 -1.250 1.00 92.94 96 ALA A C 1
ATOM 734 O O . ALA A 1 96 ? 3.996 2.095 -0.435 1.00 92.94 96 ALA A O 1
ATOM 735 N N . CYS A 1 97 ? 4.242 1.381 -2.547 1.00 92.88 97 CYS A N 1
ATOM 736 C CA . CYS A 1 97 ? 3.200 2.244 -3.110 1.00 92.88 97 CYS A CA 1
ATOM 737 C C . CYS A 1 97 ? 1.816 1.932 -2.525 1.00 92.88 97 CYS A C 1
ATOM 739 O O . CYS A 1 97 ? 1.094 2.854 -2.140 1.00 92.88 97 CYS A O 1
ATOM 741 N N . ILE A 1 98 ? 1.465 0.647 -2.401 1.00 93.19 98 ILE A N 1
ATOM 742 C CA . ILE A 1 98 ? 0.207 0.214 -1.777 1.00 93.19 98 ILE A CA 1
ATOM 743 C C . ILE A 1 98 ? 0.166 0.652 -0.310 1.00 93.19 98 ILE A C 1
ATOM 745 O O . ILE A 1 98 ? -0.835 1.212 0.135 1.00 93.19 98 ILE A O 1
ATOM 749 N N . TYR A 1 99 ? 1.258 0.458 0.433 1.00 92.25 99 TYR A N 1
ATOM 750 C CA . TYR A 1 99 ? 1.346 0.866 1.836 1.00 92.25 99 TYR A CA 1
ATOM 751 C C . TYR A 1 99 ? 1.137 2.380 2.025 1.00 92.25 99 TYR A C 1
ATOM 753 O O . TYR A 1 99 ? 0.395 2.792 2.919 1.00 92.25 99 TYR A O 1
ATOM 761 N N . ILE A 1 100 ? 1.726 3.215 1.161 1.00 91.88 100 ILE A N 1
ATOM 762 C CA . ILE A 1 100 ? 1.530 4.675 1.193 1.00 91.88 100 ILE A CA 1
ATOM 763 C C . ILE A 1 100 ? 0.076 5.036 0.863 1.00 91.88 100 ILE A C 1
ATOM 765 O O . ILE A 1 10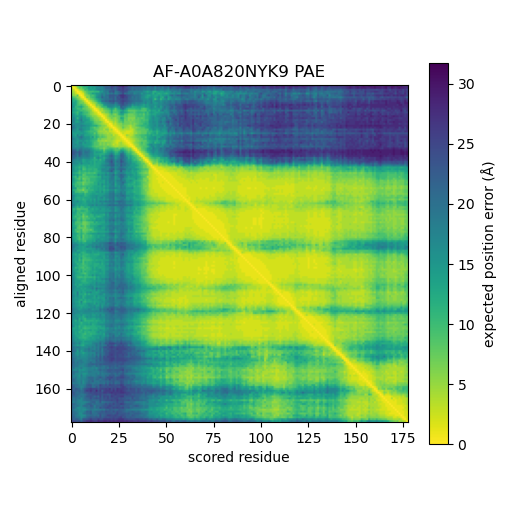0 ? -0.528 5.825 1.589 1.00 91.88 100 ILE A O 1
ATOM 769 N N . ALA A 1 101 ? -0.506 4.434 -0.178 1.00 92.31 101 ALA A N 1
ATOM 770 C CA . ALA A 1 101 ? -1.894 4.681 -0.569 1.00 92.31 101 ALA A CA 1
ATOM 771 C C . ALA A 1 101 ? -2.887 4.303 0.546 1.00 92.31 101 ALA A C 1
ATOM 773 O O . ALA A 1 101 ? -3.809 5.062 0.837 1.00 92.31 101 ALA A O 1
ATOM 774 N N . CYS A 1 102 ? -2.661 3.174 1.228 1.00 90.62 102 CYS A N 1
ATOM 775 C CA . CYS A 1 102 ? -3.482 2.744 2.365 1.00 90.62 102 CYS A CA 1
ATOM 776 C C . CYS A 1 102 ? -3.453 3.755 3.516 1.00 90.62 102 CYS A C 1
ATOM 778 O O . CYS A 1 102 ? -4.466 3.957 4.179 1.00 90.62 102 CYS A O 1
ATOM 780 N N . ARG A 1 103 ? -2.300 4.393 3.760 1.00 88.94 103 ARG A N 1
ATOM 781 C CA . ARG A 1 103 ? -2.178 5.419 4.803 1.00 88.94 103 ARG A CA 1
ATOM 782 C C . ARG A 1 103 ? -2.882 6.719 4.431 1.00 88.94 103 ARG A C 1
ATOM 784 O O . ARG A 1 103 ? -3.518 7.307 5.294 1.00 88.94 103 ARG A O 1
ATOM 791 N N . GLN A 1 104 ? -2.799 7.145 3.173 1.00 87.75 104 GLN A N 1
ATOM 792 C CA . GLN A 1 104 ? -3.464 8.369 2.704 1.00 87.75 104 GLN A CA 1
ATOM 793 C C . GLN A 1 104 ? -4.992 8.272 2.751 1.00 87.75 104 GLN A C 1
ATOM 795 O O . GLN A 1 104 ? -5.662 9.248 3.056 1.00 87.75 104 GLN A O 1
ATOM 800 N N . GLU A 1 105 ? -5.540 7.095 2.455 1.00 86.75 105 GLU A N 1
ATOM 801 C CA . GLU A 1 105 ? -6.988 6.859 2.404 1.00 86.75 105 GLU A CA 1
ATOM 802 C C . GLU A 1 105 ? -7.578 6.445 3.768 1.00 86.75 105 GLU A C 1
ATOM 804 O O . GLU A 1 105 ? -8.709 5.974 3.840 1.00 86.75 105 GLU A O 1
ATOM 809 N N . GLY A 1 106 ? -6.806 6.547 4.858 1.00 81.06 106 GLY A N 1
ATOM 810 C CA . GLY A 1 106 ? -7.246 6.179 6.213 1.00 81.06 106 GLY A CA 1
ATOM 811 C C . GLY A 1 106 ? -7.420 4.672 6.452 1.00 81.06 106 GLY A C 1
ATOM 812 O O . GLY A 1 106 ? -7.595 4.234 7.584 1.00 81.06 106 GLY A O 1
ATOM 813 N N . ALA A 1 107 ? -7.293 3.838 5.418 1.00 83.56 107 ALA A N 1
ATOM 814 C CA . ALA A 1 107 ? -7.380 2.381 5.494 1.00 83.56 107 ALA A CA 1
ATOM 815 C C . ALA A 1 107 ? -6.038 1.741 5.894 1.00 83.56 107 ALA A C 1
ATOM 817 O O . ALA A 1 107 ? -5.537 0.835 5.215 1.00 83.56 107 ALA A O 1
ATOM 818 N N . GLN A 1 108 ? -5.457 2.203 7.004 1.00 85.31 108 GLN A N 1
ATOM 819 C CA . GLN A 1 108 ? -4.097 1.859 7.419 1.00 85.31 108 GLN A CA 1
ATOM 820 C C . GLN A 1 108 ? -3.885 0.334 7.486 1.00 85.31 108 GLN A C 1
ATOM 822 O O . GLN A 1 108 ? -4.734 -0.426 7.963 1.00 85.31 108 GLN A O 1
ATOM 827 N N . ARG A 1 109 ? -2.749 -0.121 6.950 1.00 87.06 109 ARG A N 1
ATOM 828 C CA . ARG A 1 109 ? -2.275 -1.514 6.943 1.00 87.06 109 ARG A CA 1
ATOM 829 C C . ARG A 1 109 ? -0.886 -1.527 7.558 1.00 87.06 109 ARG A C 1
ATOM 831 O O . ARG A 1 109 ? -0.118 -0.601 7.335 1.00 87.06 109 ARG A O 1
ATOM 838 N N . THR A 1 110 ? -0.552 -2.549 8.324 1.00 89.19 110 THR A N 1
ATOM 839 C CA . THR A 1 110 ? 0.786 -2.764 8.866 1.00 89.19 110 THR A CA 1
ATOM 840 C C . THR A 1 110 ? 1.747 -3.218 7.769 1.00 89.19 110 THR A C 1
ATOM 842 O O . THR A 1 110 ? 1.370 -3.895 6.813 1.00 89.19 110 THR A O 1
ATOM 845 N N . ILE A 1 111 ? 3.038 -2.921 7.940 1.00 89.44 111 ILE A N 1
ATOM 846 C CA . ILE A 1 111 ? 4.076 -3.412 7.018 1.00 89.44 111 ILE A CA 1
ATOM 847 C C . ILE A 1 111 ? 4.104 -4.950 6.996 1.00 89.44 111 ILE A C 1
ATOM 849 O O . ILE A 1 111 ? 4.430 -5.534 5.971 1.00 89.44 111 ILE A O 1
ATOM 853 N N . LYS A 1 112 ? 3.741 -5.615 8.104 1.00 89.12 112 LYS A N 1
ATOM 854 C CA . LYS A 1 112 ? 3.666 -7.082 8.171 1.00 89.12 112 LYS A CA 1
ATOM 855 C C . LYS A 1 112 ? 2.569 -7.641 7.258 1.00 89.12 112 LYS A C 1
ATOM 857 O O . LYS A 1 112 ? 2.847 -8.589 6.538 1.00 89.12 112 LYS A O 1
ATOM 862 N N . GLU A 1 113 ? 1.378 -7.037 7.243 1.00 89.25 113 GLU A N 1
ATOM 863 C CA . GLU A 1 113 ? 0.288 -7.442 6.337 1.00 89.25 113 GLU A CA 1
ATOM 864 C C . GLU A 1 113 ? 0.700 -7.288 4.868 1.00 89.25 113 GLU A C 1
ATOM 866 O O . GLU A 1 113 ? 0.494 -8.193 4.066 1.00 89.25 113 GLU A O 1
ATOM 871 N N . ILE A 1 114 ? 1.342 -6.168 4.520 1.00 91.06 114 ILE A N 1
ATOM 872 C CA . ILE A 1 114 ? 1.820 -5.932 3.151 1.00 91.06 114 ILE A CA 1
ATOM 873 C C . ILE A 1 114 ? 2.951 -6.902 2.776 1.00 91.06 114 ILE A C 1
ATOM 875 O O . ILE A 1 114 ? 2.982 -7.413 1.662 1.00 91.06 114 ILE A O 1
ATOM 879 N N . CYS A 1 115 ? 3.850 -7.196 3.716 1.00 91.31 115 CYS A N 1
ATOM 880 C CA . CYS A 1 115 ? 4.925 -8.168 3.532 1.00 91.31 115 CYS A CA 1
ATOM 881 C C . CYS A 1 115 ? 4.383 -9.589 3.302 1.00 91.31 115 CYS A C 1
ATOM 883 O O . CYS A 1 115 ? 4.959 -10.336 2.521 1.00 91.31 115 CYS A O 1
ATOM 885 N N . ALA A 1 116 ? 3.276 -9.955 3.956 1.00 88.69 116 ALA A N 1
ATOM 886 C CA . ALA A 1 116 ? 2.667 -11.279 3.833 1.00 88.69 116 ALA A CA 1
ATOM 887 C C . ALA A 1 116 ? 2.034 -11.527 2.453 1.00 88.69 116 ALA A C 1
ATOM 889 O O . ALA A 1 116 ? 1.987 -12.665 1.998 1.00 88.69 116 ALA A O 1
ATOM 890 N N . ILE A 1 117 ? 1.561 -10.477 1.774 1.00 88.25 117 ILE A N 1
ATOM 891 C CA . ILE A 1 117 ? 0.975 -10.602 0.429 1.00 88.25 117 ILE A CA 1
ATOM 892 C C . ILE A 1 117 ? 1.990 -10.468 -0.705 1.00 88.25 117 ILE A C 1
ATOM 894 O O . ILE A 1 117 ? 1.683 -10.834 -1.843 1.00 88.25 117 ILE A O 1
ATOM 898 N N . SER A 1 118 ? 3.170 -9.922 -0.418 1.00 85.56 118 SER A N 1
ATOM 899 C CA . SER A 1 118 ? 4.259 -9.760 -1.378 1.00 85.56 118 SER A CA 1
ATOM 900 C C . SER A 1 118 ? 5.144 -11.002 -1.426 1.00 85.56 118 SER A C 1
ATOM 902 O O . SER A 1 118 ? 5.624 -11.451 -0.392 1.00 85.56 118 SER A O 1
ATOM 904 N N . THR A 1 119 ? 5.419 -11.518 -2.625 1.00 80.94 119 THR A N 1
ATOM 905 C CA . THR A 1 119 ? 6.208 -12.748 -2.807 1.00 80.94 119 THR A CA 1
ATOM 906 C C . THR A 1 119 ? 7.690 -12.557 -2.463 1.00 80.94 119 THR A C 1
ATOM 908 O O . THR A 1 119 ? 8.274 -13.404 -1.798 1.00 80.94 119 THR A O 1
ATOM 911 N N . ASN A 1 120 ? 8.299 -11.435 -2.875 1.00 82.38 120 ASN A N 1
ATOM 912 C CA . ASN A 1 120 ? 9.753 -11.218 -2.779 1.00 82.38 120 ASN A CA 1
ATOM 913 C C . ASN A 1 120 ? 10.153 -9.934 -2.029 1.00 82.38 120 ASN A C 1
ATOM 915 O O . ASN A 1 120 ? 11.217 -9.371 -2.292 1.00 82.38 120 ASN A O 1
ATOM 919 N N . ALA A 1 121 ? 9.312 -9.417 -1.128 1.00 86.75 121 ALA A N 1
ATOM 920 C CA . ALA A 1 121 ? 9.608 -8.176 -0.410 1.00 86.75 121 ALA A CA 1
ATOM 921 C C . ALA A 1 121 ? 9.811 -8.417 1.090 1.00 86.75 121 ALA A C 1
ATOM 923 O O . ALA A 1 121 ? 8.927 -8.910 1.782 1.00 86.75 121 ALA A O 1
ATOM 924 N N . SER A 1 122 ? 10.978 -8.022 1.609 1.00 90.31 122 SER A N 1
ATOM 925 C CA . SER A 1 122 ? 11.266 -8.038 3.046 1.00 90.31 122 SER A CA 1
ATOM 926 C C . SER A 1 122 ? 10.784 -6.755 3.723 1.00 90.31 122 SER A C 1
ATOM 928 O O . SER A 1 122 ? 10.864 -5.664 3.153 1.00 90.31 122 SER A O 1
ATOM 930 N N . LYS A 1 123 ? 10.392 -6.846 5.002 1.00 90.56 123 LYS A N 1
ATOM 931 C CA . LYS A 1 123 ? 10.031 -5.691 5.847 1.00 90.56 123 LYS A CA 1
ATOM 932 C C . LYS A 1 123 ? 11.071 -4.562 5.782 1.00 90.56 123 LYS A C 1
ATOM 934 O O . LYS A 1 123 ? 10.699 -3.388 5.758 1.00 90.56 123 LYS A O 1
ATOM 939 N N . LYS A 1 124 ? 12.368 -4.904 5.765 1.00 90.81 124 LYS A N 1
ATOM 940 C CA . LYS A 1 124 ? 13.462 -3.916 5.705 1.00 90.81 124 LYS A CA 1
ATOM 941 C C . LYS A 1 124 ? 13.479 -3.167 4.372 1.00 90.81 124 LYS A C 1
ATOM 943 O O . LYS A 1 124 ? 13.686 -1.954 4.360 1.00 90.81 124 LYS A O 1
ATOM 948 N N . ASP A 1 125 ? 13.235 -3.865 3.270 1.00 90.75 125 ASP A N 1
ATOM 949 C CA . ASP A 1 125 ? 13.266 -3.275 1.932 1.00 90.75 125 ASP A CA 1
ATOM 950 C C . ASP A 1 125 ? 12.039 -2.410 1.665 1.00 90.75 125 ASP A C 1
ATOM 952 O O . ASP A 1 125 ? 12.187 -1.299 1.154 1.00 90.75 125 ASP A O 1
ATOM 956 N N . ILE A 1 126 ? 10.860 -2.851 2.118 1.00 91.00 126 ILE A N 1
ATOM 957 C CA . ILE A 1 126 ? 9.629 -2.049 2.070 1.00 91.00 126 ILE A CA 1
ATOM 958 C C . ILE A 1 126 ? 9.824 -0.750 2.859 1.00 91.00 126 ILE A C 1
ATOM 960 O O . ILE A 1 126 ? 9.526 0.326 2.349 1.00 91.00 126 ILE A O 1
ATOM 964 N N . GLY A 1 127 ? 10.388 -0.822 4.072 1.00 90.00 127 GLY A N 1
ATOM 965 C CA . GLY A 1 127 ? 10.658 0.362 4.894 1.00 90.00 127 GLY A CA 1
ATOM 966 C C . GLY A 1 127 ? 11.647 1.342 4.250 1.00 90.00 127 GLY A C 1
ATOM 967 O O . GLY A 1 127 ? 11.427 2.551 4.277 1.00 90.00 127 GLY A O 1
ATOM 968 N N . ARG A 1 128 ? 12.717 0.838 3.620 1.00 90.06 128 ARG A N 1
ATOM 969 C CA . ARG A 1 128 ? 13.684 1.674 2.884 1.00 90.06 128 ARG A CA 1
ATOM 970 C C . ARG A 1 128 ? 13.041 2.352 1.673 1.00 90.06 128 ARG A C 1
ATOM 972 O O . ARG A 1 128 ? 13.221 3.553 1.486 1.00 90.06 128 ARG A O 1
ATOM 979 N N . CYS A 1 129 ? 12.283 1.593 0.881 1.00 90.81 129 CYS A N 1
ATOM 980 C CA . CYS A 1 129 ? 11.596 2.102 -0.304 1.00 90.81 129 CYS A CA 1
ATOM 981 C C . CYS A 1 129 ? 10.522 3.135 0.070 1.00 90.81 129 CYS A C 1
ATOM 983 O O . CYS A 1 129 ? 10.450 4.196 -0.540 1.00 90.81 129 CYS A O 1
ATOM 985 N N . PHE A 1 130 ? 9.773 2.887 1.144 1.00 90.25 130 PHE A N 1
ATOM 986 C CA . PHE A 1 130 ? 8.801 3.819 1.711 1.00 90.25 130 PHE A CA 1
ATOM 987 C C . PHE A 1 130 ? 9.414 5.189 2.029 1.00 90.25 130 PHE A C 1
ATOM 989 O O . PHE A 1 130 ? 8.925 6.212 1.548 1.00 90.25 130 PHE A O 1
ATOM 996 N N . THR A 1 131 ? 10.513 5.217 2.7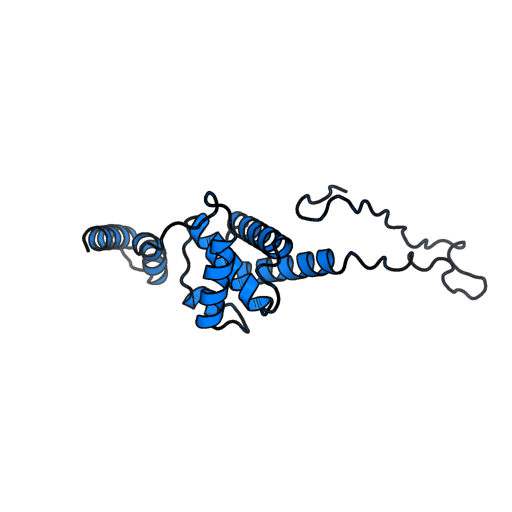89 1.00 88.88 131 THR A N 1
ATOM 997 C CA . THR A 1 131 ? 11.193 6.471 3.149 1.00 88.88 131 THR A CA 1
ATOM 998 C C . THR A 1 131 ? 11.706 7.203 1.912 1.00 88.88 131 THR A C 1
ATOM 1000 O O . THR A 1 131 ? 11.653 8.428 1.846 1.00 88.88 131 THR A O 1
ATOM 1003 N N . GLN A 1 132 ? 12.191 6.461 0.917 1.00 89.56 132 GLN A N 1
ATOM 1004 C CA . GLN A 1 132 ? 12.690 7.023 -0.334 1.00 89.56 132 GLN A CA 1
ATOM 1005 C C . GLN A 1 132 ? 11.568 7.644 -1.177 1.00 89.56 132 GLN A C 1
ATOM 1007 O O . GLN A 1 132 ? 11.740 8.751 -1.683 1.00 89.56 132 GLN A O 1
ATOM 1012 N N . ILE A 1 133 ? 10.411 6.986 -1.283 1.00 89.81 133 ILE A N 1
ATOM 1013 C CA . ILE A 1 133 ? 9.256 7.512 -2.022 1.00 89.81 133 ILE A CA 1
ATOM 1014 C C . ILE A 1 133 ? 8.705 8.764 -1.333 1.00 89.81 133 ILE A C 1
ATOM 1016 O O . ILE A 1 133 ? 8.513 9.779 -1.994 1.00 89.81 133 ILE A O 1
ATOM 1020 N N . ILE A 1 134 ? 8.511 8.741 -0.009 1.00 88.31 134 ILE A N 1
ATOM 1021 C CA . ILE A 1 134 ? 7.946 9.888 0.726 1.00 88.31 134 ILE A CA 1
ATOM 1022 C C . ILE A 1 134 ? 8.805 11.139 0.612 1.00 88.31 134 ILE A C 1
ATOM 1024 O O . ILE A 1 134 ? 8.262 12.229 0.461 1.00 88.31 134 ILE A O 1
ATOM 1028 N N . LYS A 1 135 ? 10.133 10.989 0.650 1.00 86.38 135 LYS A N 1
ATOM 1029 C CA . LYS A 1 135 ? 11.060 12.118 0.497 1.00 86.38 135 LYS A CA 1
ATOM 1030 C C . LYS A 1 135 ? 10.910 12.844 -0.841 1.00 86.38 135 LYS A C 1
ATOM 1032 O O . LYS A 1 135 ? 11.231 14.021 -0.911 1.00 86.38 135 LYS A O 1
ATOM 1037 N N . ASN A 1 136 ? 10.449 12.148 -1.879 1.00 83.62 136 ASN A N 1
ATOM 1038 C CA . ASN A 1 136 ? 10.274 12.702 -3.223 1.00 83.62 136 ASN A CA 1
ATOM 1039 C C . ASN A 1 136 ? 8.816 13.065 -3.535 1.00 83.62 136 ASN A C 1
ATOM 1041 O O . ASN A 1 136 ? 8.541 13.646 -4.579 1.00 83.62 136 ASN A O 1
ATOM 1045 N N . LEU A 1 137 ? 7.873 12.709 -2.661 1.00 83.94 137 LEU A N 1
ATOM 1046 C CA . LEU A 1 137 ? 6.458 12.982 -2.861 1.00 83.94 137 LEU A CA 1
ATOM 1047 C C . LEU A 1 137 ? 6.139 14.406 -2.364 1.00 83.94 137 LEU A C 1
ATOM 1049 O O . LEU A 1 137 ? 6.609 14.785 -1.286 1.00 83.94 137 LEU A O 1
ATOM 1053 N N . PRO A 1 138 ? 5.328 15.197 -3.092 1.00 78.19 138 PRO A N 1
ATOM 1054 C CA . PRO A 1 138 ? 4.952 16.537 -2.649 1.00 78.19 138 PRO A CA 1
ATOM 1055 C C . PRO A 1 138 ? 4.241 16.482 -1.293 1.00 78.19 138 PRO A C 1
ATOM 1057 O O . PRO A 1 138 ? 3.480 15.550 -1.026 1.00 78.19 138 PRO A O 1
ATOM 1060 N N . VAL A 1 139 ? 4.462 17.500 -0.455 1.00 73.88 139 VAL A N 1
ATOM 1061 C CA . VAL A 1 139 ? 4.024 17.548 0.957 1.00 73.88 139 VAL A CA 1
ATOM 1062 C C . VAL A 1 139 ? 2.526 17.257 1.123 1.00 73.88 139 VAL A C 1
ATOM 1064 O O . VAL A 1 139 ? 2.143 16.507 2.013 1.00 73.88 139 VAL A O 1
ATOM 1067 N N . SER A 1 140 ? 1.682 17.749 0.208 1.00 69.62 140 SER A N 1
ATOM 1068 C CA . SER A 1 140 ? 0.228 17.498 0.208 1.00 69.62 140 SER A CA 1
ATOM 1069 C C . SER A 1 140 ? -0.150 16.016 0.074 1.00 69.62 140 SER A C 1
ATOM 1071 O O . SER A 1 140 ? -1.223 15.607 0.507 1.00 69.62 140 SER A O 1
ATOM 1073 N N . ASN A 1 141 ? 0.729 15.204 -0.511 1.00 74.12 141 ASN A N 1
ATOM 1074 C CA . ASN A 1 141 ? 0.521 13.778 -0.707 1.00 74.12 141 ASN A CA 1
ATOM 1075 C C . ASN A 1 141 ? 1.285 12.940 0.328 1.00 74.12 141 ASN A C 1
ATOM 1077 O O . ASN A 1 141 ? 1.341 11.722 0.189 1.00 74.12 141 ASN A O 1
ATOM 1081 N N . GLN A 1 142 ? 1.897 13.520 1.358 1.00 76.69 142 GLN A N 1
ATOM 1082 C CA . GLN A 1 142 ? 2.554 12.702 2.373 1.00 76.69 142 GLN A CA 1
ATOM 1083 C C . GLN A 1 142 ? 1.512 11.986 3.249 1.00 76.69 142 GLN A C 1
ATOM 1085 O O . GLN A 1 142 ? 0.509 12.586 3.634 1.00 76.69 142 GLN A O 1
ATOM 1090 N N . PRO A 1 143 ? 1.696 10.687 3.539 1.00 76.06 143 PRO A N 1
ATOM 1091 C CA . PRO A 1 143 ? 0.773 9.966 4.402 1.00 76.06 143 PRO A CA 1
ATOM 1092 C C . PRO A 1 143 ? 0.856 10.493 5.840 1.00 76.06 143 PRO A C 1
ATOM 1094 O O . PRO A 1 143 ? 1.952 10.682 6.370 1.00 76.06 143 PRO A O 1
ATOM 1097 N N . THR A 1 144 ? -0.298 10.647 6.487 1.00 72.06 144 THR A N 1
ATOM 1098 C CA . THR A 1 144 ? -0.421 10.958 7.921 1.00 72.06 144 THR A CA 1
ATOM 1099 C C . THR A 1 144 ? 0.249 9.893 8.788 1.00 72.06 144 THR A C 1
ATOM 1101 O O . THR A 1 144 ? 0.482 8.765 8.325 1.00 72.06 144 THR A O 1
ATOM 1104 N N . SER A 1 145 ? 0.611 10.242 10.031 1.00 71.25 145 SER A N 1
ATOM 1105 C CA . SER A 1 145 ? 1.186 9.313 11.015 1.00 71.25 145 SER A CA 1
ATOM 1106 C C . SER A 1 145 ? 0.354 8.033 11.133 1.00 71.25 145 SER A C 1
ATOM 1108 O O . SER A 1 145 ? -0.854 8.013 10.892 1.00 71.25 145 SER A O 1
ATOM 1110 N N . VAL A 1 146 ? 1.033 6.914 11.407 1.00 70.69 146 VAL A N 1
ATOM 1111 C CA . VAL A 1 146 ? 0.322 5.669 11.715 1.00 70.69 146 VAL A CA 1
ATOM 1112 C C . VAL A 1 146 ? -0.168 5.807 13.143 1.00 70.69 146 VAL A C 1
ATOM 1114 O O . VAL A 1 146 ? 0.645 5.746 14.063 1.00 70.69 146 VAL A O 1
ATOM 1117 N N . ASP A 1 147 ? -1.473 5.969 13.305 1.00 75.62 147 ASP A N 1
ATOM 1118 C CA . ASP A 1 147 ? -2.084 6.080 14.621 1.00 75.62 147 ASP A CA 1
ATOM 1119 C C . ASP A 1 147 ? -2.714 4.734 14.954 1.00 75.62 147 ASP A C 1
ATOM 1121 O O . ASP A 1 147 ? -3.478 4.175 14.162 1.00 75.62 147 ASP A O 1
ATOM 1125 N N . VAL A 1 148 ? -2.399 4.214 16.142 1.00 76.12 148 VAL A N 1
ATOM 1126 C CA . VAL A 1 148 ? -2.897 2.917 16.630 1.00 76.12 148 VAL A CA 1
ATOM 1127 C C . VAL A 1 148 ? -4.426 2.857 16.566 1.00 76.12 148 VAL A C 1
ATOM 1129 O O . VAL A 1 148 ? -4.992 1.816 16.234 1.00 76.12 148 VAL A O 1
ATOM 1132 N N . ILE A 1 149 ? -5.081 4.002 16.767 1.00 81.44 149 ILE A N 1
ATOM 1133 C CA . ILE A 1 149 ? -6.532 4.191 16.705 1.00 81.44 149 ILE A CA 1
ATOM 1134 C C . ILE A 1 149 ? -7.126 3.671 15.386 1.00 81.44 149 ILE A C 1
ATOM 1136 O O . ILE A 1 149 ? -8.167 3.019 15.397 1.00 81.44 149 ILE A O 1
ATOM 1140 N N . ASN A 1 150 ? -6.445 3.862 14.253 1.00 81.38 150 ASN A N 1
ATOM 1141 C CA . ASN A 1 150 ? -6.943 3.430 12.941 1.00 81.38 150 ASN A CA 1
ATOM 1142 C C . ASN A 1 150 ? -6.819 1.914 12.706 1.00 81.38 150 ASN A C 1
ATOM 1144 O O . ASN A 1 150 ? -7.447 1.370 11.795 1.00 81.38 150 ASN A O 1
ATOM 1148 N N . LEU A 1 151 ? -6.016 1.211 13.511 1.00 82.19 151 LEU A N 1
ATOM 1149 C CA . LEU A 1 151 ? -5.851 -0.241 13.418 1.00 82.19 151 LEU A CA 1
ATOM 1150 C C . LEU A 1 151 ? -6.880 -1.009 14.254 1.00 82.19 151 LEU A C 1
ATOM 1152 O O . LEU A 1 151 ? -7.296 -2.100 13.853 1.00 82.19 151 LEU A O 1
ATOM 1156 N N . ILE A 1 152 ? -7.315 -0.437 15.381 1.00 85.38 152 ILE A N 1
ATOM 1157 C CA . ILE A 1 152 ? -8.225 -1.073 16.347 1.00 85.38 152 ILE A CA 1
ATOM 1158 C C . ILE A 1 152 ? -9.512 -1.591 15.687 1.00 85.38 152 ILE A C 1
ATOM 1160 O O . ILE A 1 152 ? -9.824 -2.769 15.876 1.00 85.38 152 ILE A O 1
ATOM 1164 N N . PRO A 1 153 ? -10.236 -0.811 14.852 1.00 83.12 153 PRO A N 1
ATOM 1165 C CA . PRO A 1 153 ? -11.487 -1.278 14.268 1.00 83.12 153 PRO A CA 1
ATOM 1166 C C . PRO A 1 153 ? -11.316 -2.551 13.440 1.00 83.12 153 PRO A C 1
ATOM 1168 O O . PRO A 1 153 ? -12.170 -3.433 13.510 1.00 83.12 153 PRO A O 1
ATOM 1171 N N . ARG A 1 154 ? -10.213 -2.691 12.688 1.00 82.00 154 ARG A N 1
ATOM 1172 C CA . ARG A 1 154 ? -9.971 -3.905 11.895 1.00 82.00 154 ARG A CA 1
ATOM 1173 C C . ARG A 1 154 ? -9.690 -5.097 12.796 1.00 82.00 154 ARG A C 1
ATOM 1175 O O . ARG A 1 154 ? -10.329 -6.128 12.618 1.00 82.00 154 ARG A O 1
ATOM 1182 N N . PHE A 1 155 ? -8.764 -4.961 13.744 1.00 84.06 155 PHE A N 1
ATOM 1183 C CA . PHE A 1 155 ? -8.398 -6.077 14.618 1.00 84.06 155 PHE A CA 1
ATOM 1184 C C . PHE A 1 155 ? -9.585 -6.559 15.452 1.00 84.06 155 PHE A C 1
ATOM 1186 O O . PHE A 1 155 ? -9.798 -7.762 15.548 1.00 84.06 155 PHE A O 1
ATOM 1193 N N . CYS A 1 156 ? -10.414 -5.645 15.964 1.00 84.44 156 CYS A N 1
ATOM 1194 C CA . CYS A 1 156 ? -11.648 -6.015 16.656 1.00 84.44 156 CYS A CA 1
ATOM 1195 C C . CYS A 1 156 ? -12.646 -6.744 15.743 1.00 84.44 156 CYS A C 1
ATOM 1197 O O . CYS A 1 156 ? -13.308 -7.662 16.212 1.00 84.44 156 CYS A O 1
ATOM 1199 N N . SER A 1 157 ? -12.733 -6.369 14.459 1.00 84.25 157 SER A N 1
ATOM 1200 C CA . SER A 1 157 ? -13.617 -7.054 13.497 1.00 84.25 157 SER A CA 1
ATOM 1201 C C . SER A 1 157 ? -13.130 -8.473 13.189 1.00 84.25 157 SER A C 1
ATOM 1203 O O . SER A 1 157 ? -13.929 -9.379 13.005 1.00 84.25 157 SER A O 1
ATOM 1205 N N . GLN A 1 158 ? -11.811 -8.685 13.154 1.00 82.81 158 GLN A N 1
ATOM 1206 C CA . GLN A 1 158 ? -11.217 -9.983 12.826 1.00 82.81 158 GLN A CA 1
ATOM 1207 C C . GLN A 1 158 ? -11.236 -10.987 13.990 1.00 82.81 158 GLN A C 1
ATOM 1209 O O . GLN A 1 158 ? -10.992 -12.171 13.782 1.00 82.81 158 GLN A O 1
ATOM 1214 N N . LEU A 1 159 ? -11.502 -10.516 15.210 1.00 83.62 159 LEU A N 1
ATOM 1215 C CA . LEU A 1 159 ? -11.605 -11.339 16.418 1.00 83.62 159 LEU A CA 1
ATOM 1216 C C . LEU A 1 159 ? -13.050 -11.784 16.723 1.00 83.62 159 LEU A C 1
ATOM 1218 O O . LEU A 1 159 ? -13.254 -12.482 17.710 1.00 83.62 159 LEU A O 1
ATOM 1222 N N . GLU A 1 160 ? -14.031 -11.386 15.898 1.00 81.25 160 GLU A N 1
ATOM 1223 C CA . GLU A 1 160 ? -15.445 -11.814 15.955 1.00 81.25 160 GLU A CA 1
ATOM 1224 C C . GLU A 1 160 ? -16.069 -11.779 17.365 1.00 81.25 160 GLU A C 1
ATOM 1226 O O . GLU A 1 160 ? -16.742 -12.707 17.820 1.00 81.25 160 GLU A O 1
ATOM 1231 N N . PHE A 1 161 ? -15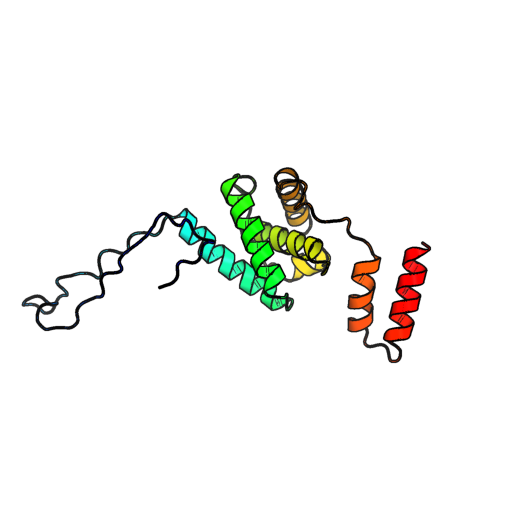.849 -10.685 18.098 1.00 79.69 161 PHE A N 1
ATOM 1232 C CA . PHE A 1 161 ? -16.439 -10.528 19.425 1.00 79.69 161 PHE A CA 1
ATOM 1233 C C . PHE A 1 161 ? -17.969 -10.403 19.367 1.00 79.69 161 PHE A C 1
ATOM 1235 O O . PHE A 1 161 ? -18.508 -9.684 18.530 1.00 79.69 161 PHE A O 1
ATOM 1242 N N . ARG A 1 162 ? -18.674 -11.002 20.341 1.00 77.00 162 ARG A N 1
ATOM 1243 C CA . ARG A 1 162 ? -20.141 -10.864 20.476 1.00 77.00 162 ARG A CA 1
ATOM 1244 C C . ARG A 1 162 ? -20.600 -9.415 20.656 1.00 77.00 162 ARG A C 1
ATOM 1246 O O . ARG A 1 162 ? -21.645 -9.040 20.141 1.00 77.00 162 ARG A O 1
ATOM 1253 N N . GLU A 1 163 ? -19.816 -8.603 21.360 1.00 81.25 163 GLU A N 1
ATOM 1254 C CA . GLU A 1 163 ? -20.091 -7.180 21.597 1.00 81.25 163 GLU A CA 1
ATOM 1255 C C . GLU A 1 163 ? -19.091 -6.285 20.855 1.00 81.25 163 GLU A C 1
ATOM 1257 O O . GLU A 1 163 ? -18.438 -5.409 21.426 1.00 81.25 163 GLU A O 1
ATOM 1262 N N . GLU A 1 164 ? -18.951 -6.516 19.551 1.00 80.31 164 GLU A N 1
ATOM 1263 C CA . GLU A 1 164 ? -17.973 -5.840 18.694 1.00 80.31 164 GLU A CA 1
ATOM 1264 C C . GLU A 1 164 ? -18.012 -4.303 18.814 1.00 80.31 164 GLU A C 1
ATOM 1266 O O . GLU A 1 164 ? -16.970 -3.652 18.901 1.00 80.31 164 GLU A O 1
ATOM 1271 N N . ILE A 1 165 ? -19.210 -3.710 18.858 1.00 82.19 165 ILE A N 1
ATOM 1272 C CA . ILE A 1 165 ? -19.395 -2.250 18.907 1.00 82.19 165 ILE A CA 1
ATOM 1273 C C . ILE A 1 165 ? -18.875 -1.667 20.226 1.00 82.19 165 ILE A C 1
ATOM 1275 O O . ILE A 1 165 ? -18.203 -0.632 20.218 1.00 82.19 165 ILE A O 1
ATOM 1279 N N . LEU A 1 166 ? -19.182 -2.315 21.354 1.00 84.94 166 LEU A N 1
ATOM 1280 C CA . LEU A 1 166 ? -18.774 -1.844 22.675 1.00 84.94 166 LEU A CA 1
ATOM 1281 C C . LEU A 1 166 ? -17.256 -1.953 22.830 1.00 84.94 166 LEU A C 1
ATOM 1283 O O . LEU A 1 166 ? -16.603 -0.986 23.215 1.00 84.94 166 LEU A O 1
ATOM 1287 N N . ILE A 1 167 ? -16.686 -3.096 22.442 1.00 85.56 167 ILE A N 1
ATOM 1288 C CA . ILE A 1 167 ? -15.246 -3.352 22.545 1.00 85.56 167 ILE A CA 1
ATOM 1289 C C . ILE A 1 167 ? -14.456 -2.388 21.660 1.00 85.56 167 ILE A C 1
ATOM 1291 O O . ILE A 1 167 ? -13.460 -1.835 22.121 1.00 85.56 167 ILE A O 1
ATOM 1295 N N . LYS A 1 168 ? -14.915 -2.111 20.431 1.00 85.25 168 LYS A N 1
ATOM 1296 C CA . LYS A 1 168 ? -14.290 -1.106 19.555 1.00 85.25 168 LYS A CA 1
ATOM 1297 C C . LYS A 1 168 ? -14.248 0.273 20.210 1.00 85.25 168 LYS A C 1
ATOM 1299 O O . LYS A 1 168 ? -13.192 0.899 20.217 1.00 85.25 168 LYS A O 1
ATOM 1304 N N . LYS A 1 169 ? -15.370 0.737 20.775 1.00 85.19 169 LYS A N 1
ATOM 1305 C CA . LYS A 1 169 ? -15.444 2.049 21.440 1.00 85.19 169 LYS A CA 1
ATOM 1306 C C . LYS A 1 169 ? -14.518 2.120 22.651 1.00 85.19 169 LYS A C 1
ATOM 1308 O O . LYS A 1 169 ? -13.753 3.070 22.770 1.00 85.19 169 LYS A O 1
ATOM 1313 N N . THR A 1 170 ? -14.547 1.104 23.510 1.00 87.25 170 THR A N 1
ATOM 1314 C CA . THR A 1 170 ? -13.697 1.053 24.705 1.00 87.25 170 THR A CA 1
ATOM 1315 C C . THR A 1 170 ? -12.217 0.975 24.337 1.00 87.25 170 THR A C 1
ATOM 1317 O O . THR A 1 170 ? -11.410 1.701 24.904 1.00 87.25 170 THR A O 1
ATOM 1320 N N . ALA A 1 171 ? -11.850 0.151 23.352 1.00 85.44 171 ALA A N 1
ATOM 1321 C CA . ALA A 1 171 ? -10.469 0.011 22.904 1.00 85.44 171 ALA A CA 1
ATOM 1322 C C . ALA A 1 171 ? -9.918 1.311 22.301 1.00 85.44 171 ALA A C 1
ATOM 1324 O O . ALA A 1 171 ? -8.799 1.700 22.627 1.00 85.44 171 ALA A O 1
ATOM 1325 N N . VAL A 1 172 ? -10.708 2.008 21.473 1.00 86.88 172 VAL A N 1
ATOM 1326 C CA . VAL A 1 172 ? -10.344 3.339 20.957 1.00 86.88 172 VAL A CA 1
ATOM 1327 C C . VAL A 1 172 ? -10.146 4.319 22.110 1.00 86.88 172 VAL A C 1
ATOM 1329 O O . VAL A 1 172 ? -9.125 4.993 22.166 1.00 86.88 172 VAL A O 1
ATOM 1332 N N . HIS A 1 173 ? -11.060 4.328 23.077 1.00 86.94 173 HIS A N 1
ATOM 1333 C CA . HIS A 1 173 ? -10.994 5.240 24.212 1.00 86.94 173 HIS A CA 1
ATOM 1334 C C . HIS A 1 173 ? -9.782 5.007 25.128 1.00 86.94 173 HIS A C 1
ATOM 1336 O O . HIS A 1 173 ? -9.204 5.956 25.653 1.00 86.94 173 HIS A O 1
ATOM 1342 N N . ILE A 1 174 ? -9.380 3.747 25.315 1.00 89.00 174 ILE A N 1
ATOM 1343 C CA . ILE A 1 174 ? -8.153 3.397 26.041 1.00 89.00 174 ILE A CA 1
ATOM 1344 C C . ILE A 1 174 ? -6.927 3.856 25.245 1.00 89.00 174 ILE A C 1
ATOM 1346 O O . ILE A 1 174 ? -6.014 4.435 25.823 1.00 89.00 174 ILE A O 1
ATOM 1350 N N . ALA A 1 175 ? -6.911 3.634 23.929 1.00 84.69 175 ALA A N 1
ATOM 1351 C CA . ALA A 1 175 ? -5.790 4.008 23.071 1.00 84.69 175 ALA A CA 1
ATOM 1352 C C . ALA A 1 175 ? -5.612 5.527 22.912 1.00 84.69 175 ALA A C 1
ATOM 1354 O O . ALA A 1 175 ? -4.496 5.974 22.690 1.00 84.69 175 ALA A O 1
ATOM 1355 N N . GLU A 1 176 ? -6.681 6.316 23.035 1.00 83.31 176 GLU A N 1
ATOM 1356 C CA . GLU A 1 176 ? -6.623 7.787 23.064 1.00 83.31 176 GLU A CA 1
ATOM 1357 C C . GLU A 1 176 ? -6.063 8.343 24.383 1.00 83.31 176 GLU A C 1
ATOM 1359 O O . GLU A 1 176 ? -5.619 9.489 24.430 1.00 83.31 176 GLU A O 1
ATOM 1364 N N . ARG A 1 177 ? -6.123 7.556 25.464 1.00 80.06 177 ARG A N 1
ATOM 1365 C CA . ARG A 1 177 ? -5.685 7.948 26.813 1.00 80.06 177 ARG A CA 1
ATOM 1366 C C . ARG A 1 177 ? -4.311 7.392 27.204 1.00 80.06 177 ARG A C 1
ATOM 1368 O O . ARG A 1 177 ? -3.842 7.719 28.293 1.00 80.06 177 ARG A O 1
ATOM 1375 N N . ALA A 1 178 ? -3.720 6.544 26.365 1.00 66.81 178 ALA A N 1
ATOM 1376 C CA . ALA A 1 178 ? -2.401 5.938 26.548 1.00 66.81 178 ALA A CA 1
ATOM 1377 C C . ALA A 1 178 ? -1.307 6.784 25.886 1.00 66.81 178 ALA A C 1
ATOM 1379 O O . ALA A 1 178 ? -0.213 6.875 26.484 1.00 66.81 178 ALA A O 1
#

Solvent-accessible surface area (backbone atoms only — not comparable to full-atom values): 10723 Å² total; per-residue (Å²): 128,89,78,66,85,90,48,81,83,85,71,85,75,82,82,64,76,69,66,86,53,85,86,29,36,44,98,85,70,47,65,68,61,60,59,66,72,77,71,74,61,54,72,64,59,50,50,51,51,57,48,47,53,50,44,50,54,53,38,56,77,71,68,55,55,69,69,42,53,54,44,16,49,50,51,44,53,55,36,54,74,68,55,68,59,73,96,58,59,66,59,26,52,46,47,24,28,45,51,46,24,23,34,62,71,62,59,53,69,56,66,66,62,50,32,72,73,38,91,82,31,50,67,70,54,29,53,53,48,36,56,48,51,53,76,73,44,60,76,94,72,53,55,62,83,90,52,70,65,59,46,46,61,56,56,46,60,76,65,70,48,95,57,44,70,60,51,42,53,52,53,43,56,50,62,76,73,109

Mean predicted aligned error: 11.23 Å

Radius of gyration: 22.79 Å; Cα contacts (8 Å, |Δi|>4): 152; chains: 1; bounding box: 38×36×81 Å

Sequence (178 aa):
GAANPLFNNDNLETMMSLGTGAGAVDEFGKQKYTAGGSHKMSSTDNTLRNTFDVIRQMAGRISLSNRIIHRACYIFKHSHENKCIRGRSQDVIVAACIYIACRQEGAQRTIKEICAISTNASKKDIGRCFTQIIKNLPVSNQPTSVDVINLIPRFCSQLEFREEILIKKTAVHIAERA

InterPro domains:
  IPR000812 Transcription factor TFIIB [PR00685] (95-114)
  IPR000812 Transcription factor TFIIB [PR00685] (122-137)
  IPR000812 Transcription factor TFIIB [PR00685] (151-169)
  IPR000812 Transcription factor TFIIB [PTHR11618] (27-177)
  IPR013150 Transcription factor TFIIB, cyclin-like domain [PF00382] (45-135)
  IPR013763 Cyclin-like domain [SM00385] (53-135)
  IPR036915 Cyclin-like superfamily [SSF47954] (48-138)

Foldseek 3Di:
DDDDVLADPPDPDDFDDQDPDPVQADPVRHGPDDRPPPPPDPPVRVVLVVLLVVLVVLCVVVVHDVQLSVQLSVLLSQCVVVVLCPPDDSLLLSLLSSQLSCQQVLVHDDLVVSVVSGDPHDSVSNVVSNVSSQVSDPPVSGGDDDQVLSVLLVVLVVVPDPPSVVSNVVVSVVSVVD

pLDDT: mean 80.66, std 12.3, range [39.25, 93.69]

Organism: NCBI:txid433720

Nearest PDB structures (foldseek):
  7nvu-assembly1_M  TM=8.627E-01  e=3.059E-12  Homo sapiens
  8s52-assembly1_M  TM=7.738E-01  e=5.736E-12  Homo sapiens
  8wak-assembly1_R  TM=8.575E-01  e=4.915E-11  Homo sapiens
  5iy7-assembly1_M  TM=8.575E-01  e=7.111E-10  Homo sapiens
  8bvw-assembly1_M  TM=7.416E-01  e=4.941E-09  Homo sapiens